Protein AF-A0A5C3MBV2-F1 (afdb_monomer)

Mean predicted aligned error: 7.77 Å

Sequence (260 aa):
MQNIYSGLAELREINDLPELLRGQMKVYGWRMTFYSDSHLWIRIGSWIVSSNLPILWYADPKLEPHLLQNARKQASLSGKTFCRTTSSSFNVSMPVYTLDLDYVPYQHIQSSIQKTLSSLQPGTSLVVNFTAIQQATAYLDEQFVLCAIPFLPRKYGNSHTKKKHVRTAVPLYLTLPHALEIISNAPNTTIHSVENASRERALSLQAWEQLLVHDRKLRSVYIDENGIESWRENRFLLAWEAGLLMAEFLIRWHVVIQKQ

Secondary structure (DSSP, 8-state):
-HHHHTTSS--S-GGGHHHHHTT--EETTEEP-----HHHHHHHHHHHHHHHS--TTPPPPP--B--THHHHHHHHHS-S-------------S-EEEEEGGGS-GGGHHHHHHHHHHHSPTT-EEEEEEEEE-TTSPTTSHHHHHHHGGGSPPSSS-SS-SS-----SGGGT--HHHHHHHHHTSTTEEEEEEEE-HHHHHHHHHHHHHHHHH-HHHHHHHHHHH-HHHHHHHHHHHHHHHHHHHTTSEEEEEEEEEE-

Solvent-accessible surface area (backbone atoms only — not comparable to full-atom values): 15052 Å² total; per-residue (Å²): 108,68,50,49,73,70,60,78,46,73,84,87,56,66,83,52,39,25,38,33,74,68,50,66,31,64,59,96,84,43,74,45,68,86,79,88,55,70,70,57,51,53,51,51,53,52,48,52,54,62,58,69,48,90,64,93,78,77,72,81,80,76,83,53,73,58,62,72,53,62,64,48,56,55,50,68,72,42,91,57,89,67,82,75,75,79,73,76,83,73,87,62,95,61,68,48,34,58,47,59,45,37,59,33,46,64,93,41,45,61,60,53,51,51,53,51,63,70,73,52,58,66,74,30,36,40,38,42,32,39,44,19,54,43,91,83,62,56,89,86,36,74,65,44,55,63,66,44,58,65,40,51,86,67,90,48,75,68,87,84,61,96,75,76,88,56,54,29,66,23,30,78,70,48,45,70,70,60,54,50,51,56,55,68,72,40,83,60,56,44,80,75,47,80,43,83,41,20,65,62,50,19,53,54,28,43,52,53,34,49,44,53,68,70,36,61,66,62,30,49,54,49,28,75,77,44,34,63,64,24,49,48,50,51,40,50,37,29,44,48,48,20,18,33,25,71,52,54,54,30,40,30,41,40,35,36,31,35,32,88

Nearest PDB structures (foldseek):
  5z9o-assembly1_A  TM=6.913E-01  e=3.367E-05  Lactobacillus acidophilus NCFM
  6bqc-assembly1_A-2  TM=6.989E-01  e=7.751E-05  Escherichia coli
  7qos-assembly1_A  TM=5.994E-01  e=3.012E-05  Aquifex aeolicus VF5
  2eg5-assembly2_G  TM=4.417E-01  e=4.742E-03  Coffea canephora
  2eg5-assembly2_E  TM=4.362E-01  e=5.602E-03  Coffea canephora

Foldseek 3Di:
DVCLLVVVDDPPDLVCLLCALVQNDDDPNDGHHDDDDVVLVVLLVVQQVVLPPPDPDDDQDPWDFPPVVVVVVVCVVPVDDDPPPCPDDPPDPATEIEDECQLPRPVCLLVNLQVVLVPDDAFHKYKYKYKAFDPPDDVPDPLLSLLCLLQRDDPQAPDPDPDDSRGGCCRHPDDPVNSVVSQVPHPQKDWPDKDWCLQVLLVVLVVVLVCCVPVPVNVVVCCVVGNPSSSSSSSVSSSSSSSCSVSRRMIMMIIMMGGD

Radius of gyration: 19.24 Å; Cα contacts (8 Å, |Δi|>4): 351; chains: 1; bounding box: 50×40×54 Å

pLDDT: mean 83.37, std 18.43, range [35.59, 98.0]

Structure (mmCIF, N/CA/C/O backbone):
data_AF-A0A5C3MBV2-F1
#
_entry.id   AF-A0A5C3MBV2-F1
#
loop_
_atom_site.group_PDB
_atom_site.id
_atom_site.type_symbol
_atom_site.label_atom_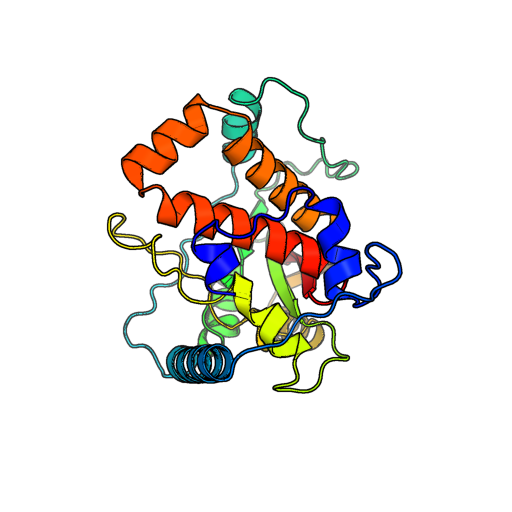id
_atom_site.label_alt_id
_atom_site.label_comp_id
_atom_site.label_asym_id
_atom_site.label_entity_id
_atom_site.label_seq_id
_atom_site.pdbx_PDB_ins_code
_atom_site.Cartn_x
_atom_site.Cartn_y
_atom_site.Cartn_z
_atom_site.occupancy
_atom_site.B_iso_or_equiv
_atom_site.auth_seq_id
_atom_site.auth_comp_id
_atom_site.auth_asym_id
_atom_site.auth_atom_id
_atom_site.pdbx_PDB_model_num
ATOM 1 N N . MET A 1 1 ? 16.126 -2.179 -12.401 1.00 54.34 1 MET A N 1
ATOM 2 C CA . MET A 1 1 ? 15.212 -1.068 -12.027 1.00 54.34 1 MET A CA 1
ATOM 3 C C . MET A 1 1 ? 15.730 0.331 -12.370 1.00 54.34 1 MET A C 1
ATOM 5 O O . MET A 1 1 ? 14.919 1.181 -12.710 1.00 54.34 1 MET A O 1
ATOM 9 N N . GLN A 1 2 ? 17.04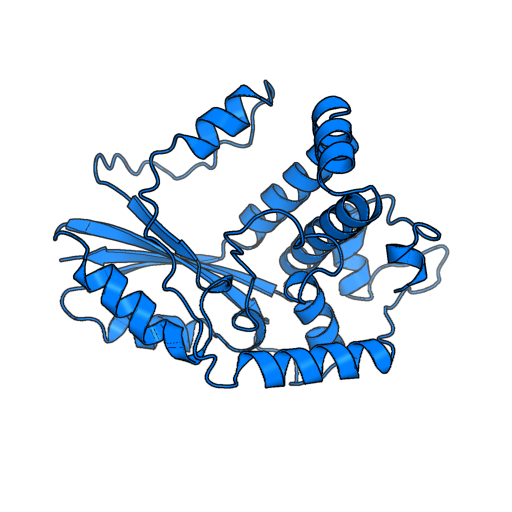2 0.598 -12.322 1.00 50.00 2 GLN A N 1
ATOM 10 C CA . GLN A 1 2 ? 17.597 1.937 -12.588 1.00 50.00 2 GLN A CA 1
ATOM 11 C C . GLN A 1 2 ? 17.212 2.509 -13.966 1.00 50.00 2 GLN A C 1
ATOM 13 O O . GLN A 1 2 ? 16.907 3.691 -14.048 1.00 50.00 2 GLN A O 1
ATOM 18 N N . ASN A 1 3 ? 17.100 1.661 -14.997 1.00 51.78 3 ASN A N 1
ATOM 19 C CA . ASN A 1 3 ? 16.634 2.051 -16.337 1.00 51.78 3 ASN A CA 1
ATOM 20 C C . ASN A 1 3 ? 15.152 2.472 -16.391 1.00 51.78 3 ASN A C 1
ATOM 22 O O . ASN A 1 3 ? 14.777 3.263 -17.249 1.00 51.78 3 ASN A O 1
ATOM 26 N N . ILE A 1 4 ? 14.313 1.970 -15.476 1.00 57.44 4 ILE A N 1
ATOM 27 C CA . ILE A 1 4 ? 12.900 2.371 -15.366 1.00 57.44 4 ILE A CA 1
ATOM 28 C C . ILE A 1 4 ? 12.812 3.716 -14.639 1.00 57.44 4 ILE A C 1
ATOM 30 O O . ILE A 1 4 ? 12.139 4.633 -15.097 1.00 57.44 4 ILE A O 1
ATOM 34 N N . TYR A 1 5 ? 13.582 3.883 -13.558 1.00 52.25 5 TYR A N 1
ATOM 35 C CA . TYR A 1 5 ? 13.669 5.160 -12.842 1.00 52.25 5 TYR A CA 1
ATOM 36 C C . TYR A 1 5 ? 14.291 6.286 -13.683 1.00 52.25 5 TYR A C 1
ATOM 38 O O . TYR A 1 5 ? 13.882 7.438 -13.556 1.00 52.25 5 TYR A O 1
ATOM 46 N N . SER A 1 6 ? 15.263 5.976 -14.547 1.00 56.91 6 SER A N 1
ATOM 47 C CA . SER A 1 6 ? 15.883 6.958 -15.444 1.00 56.91 6 SER A CA 1
ATOM 48 C C . SER A 1 6 ? 15.032 7.290 -16.676 1.00 56.91 6 SER A C 1
ATOM 50 O O . SER A 1 6 ? 15.337 8.261 -17.369 1.00 56.91 6 SER A O 1
ATOM 52 N N . GLY A 1 7 ? 13.960 6.530 -16.936 1.00 55.09 7 GLY A N 1
ATOM 53 C CA . GLY A 1 7 ? 13.112 6.681 -18.122 1.00 55.09 7 GLY A CA 1
ATOM 54 C C . GLY A 1 7 ? 13.723 6.113 -19.408 1.00 55.09 7 GLY A C 1
ATOM 55 O O . GLY A 1 7 ? 13.267 6.452 -20.493 1.00 55.09 7 GLY A O 1
ATOM 56 N N . LEU A 1 8 ? 14.754 5.264 -19.314 1.00 59.00 8 LEU A N 1
ATOM 57 C CA . LEU A 1 8 ? 15.302 4.534 -20.468 1.00 59.00 8 LEU A CA 1
ATOM 58 C C . LEU A 1 8 ? 14.372 3.400 -20.927 1.00 59.00 8 LEU A C 1
ATOM 60 O O . LEU A 1 8 ? 14.384 3.027 -22.097 1.00 59.00 8 LEU A O 1
ATOM 64 N N . ALA A 1 9 ? 13.566 2.861 -20.012 1.00 62.19 9 ALA A N 1
ATOM 65 C CA . ALA A 1 9 ? 12.490 1.927 -20.304 1.00 62.19 9 ALA A CA 1
ATOM 66 C C . ALA A 1 9 ? 11.217 2.404 -19.598 1.00 62.19 9 ALA A C 1
ATOM 68 O O . ALA A 1 9 ? 11.199 2.542 -18.376 1.00 62.19 9 ALA A O 1
ATOM 69 N N . GLU A 1 10 ? 10.158 2.655 -20.361 1.00 64.88 10 GLU A N 1
ATOM 70 C CA . GLU A 1 10 ? 8.868 3.084 -19.822 1.00 64.88 10 GLU A CA 1
ATOM 71 C C . GLU A 1 10 ? 7.838 1.962 -19.978 1.00 64.88 10 GLU A C 1
ATOM 73 O O . GLU A 1 10 ? 7.665 1.405 -21.065 1.00 64.88 10 GLU A O 1
ATOM 78 N N . LEU A 1 11 ? 7.141 1.643 -18.884 1.00 70.00 11 LEU A N 1
ATOM 79 C CA . LEU A 1 11 ? 5.917 0.845 -18.923 1.00 70.00 11 LEU A CA 1
ATOM 80 C C . LEU A 1 11 ? 4.860 1.671 -19.663 1.00 70.00 11 LEU A C 1
ATOM 82 O O . LEU A 1 11 ? 4.325 2.630 -19.108 1.00 70.00 11 LEU A O 1
ATOM 86 N N . ARG A 1 12 ? 4.624 1.345 -20.939 1.00 69.94 12 ARG A N 1
ATOM 87 C CA . ARG A 1 12 ? 3.669 2.077 -21.786 1.00 69.94 12 ARG A CA 1
ATOM 88 C C . ARG A 1 12 ? 2.225 1.835 -21.365 1.00 69.94 12 ARG A C 1
ATOM 90 O O . ARG A 1 12 ? 1.428 2.765 -21.417 1.00 69.94 12 ARG A O 1
ATOM 97 N N . GLU A 1 13 ? 1.918 0.623 -20.915 1.00 80.19 13 GLU A N 1
ATOM 98 C CA . GLU A 1 13 ? 0.585 0.243 -20.461 1.00 80.19 13 GLU A CA 1
ATOM 99 C C . GLU A 1 13 ? 0.651 -0.359 -19.057 1.00 80.19 13 GLU A C 1
ATOM 101 O O . GLU A 1 13 ? 1.315 -1.359 -18.802 1.00 80.19 13 GLU A O 1
ATOM 106 N N . ILE A 1 14 ? -0.045 0.280 -18.117 1.00 83.25 14 ILE A N 1
ATOM 107 C CA . ILE A 1 14 ? -0.116 -0.163 -16.714 1.00 83.25 14 ILE A CA 1
ATOM 108 C C . ILE A 1 14 ? -0.975 -1.422 -16.581 1.00 83.25 14 ILE A C 1
ATOM 110 O O . ILE A 1 14 ? -0.819 -2.181 -15.626 1.00 83.25 14 ILE A O 1
ATOM 114 N N . ASN A 1 15 ? -1.860 -1.657 -17.550 1.00 86.44 15 ASN A N 1
ATOM 115 C CA . ASN A 1 15 ? -2.757 -2.807 -17.575 1.00 86.44 15 ASN A CA 1
ATOM 116 C C . ASN A 1 15 ? -2.006 -4.140 -17.690 1.00 86.44 15 ASN A C 1
ATOM 118 O O . ASN A 1 15 ? -2.511 -5.142 -17.195 1.00 86.44 15 ASN A O 1
ATOM 122 N N . ASP A 1 16 ? -0.790 -4.135 -18.242 1.00 90.12 16 ASP A N 1
ATOM 123 C CA . ASP A 1 16 ? 0.050 -5.332 -18.373 1.00 90.12 16 ASP A CA 1
ATOM 124 C C . ASP A 1 16 ? 0.809 -5.661 -17.081 1.00 90.12 16 ASP A C 1
ATOM 126 O O . ASP A 1 16 ? 1.313 -6.771 -16.893 1.00 90.12 16 ASP A O 1
ATOM 130 N N . LEU A 1 17 ? 0.917 -4.694 -16.164 1.00 92.69 17 LEU A N 1
ATOM 131 C CA . LEU A 1 17 ? 1.746 -4.837 -14.976 1.00 92.69 17 LEU A CA 1
ATOM 132 C C . LEU A 1 17 ? 1.306 -5.990 -14.055 1.00 92.69 17 LEU A C 1
ATOM 134 O O . LEU A 1 17 ? 2.190 -6.695 -13.572 1.00 92.69 17 LEU A O 1
ATOM 138 N N . PRO A 1 18 ? 0.004 -6.254 -13.821 1.00 93.88 18 PRO A N 1
ATOM 139 C CA . PRO A 1 18 ? -0.421 -7.417 -13.045 1.00 93.88 18 PRO A CA 1
ATOM 140 C C . PRO A 1 18 ? 0.032 -8.748 -13.661 1.00 93.88 18 PRO A C 1
ATOM 142 O O . PRO A 1 18 ? 0.483 -9.634 -12.937 1.00 93.88 18 PRO A O 1
ATOM 145 N N . GLU A 1 19 ? -0.038 -8.897 -14.989 1.00 92.69 19 GLU A N 1
ATOM 146 C CA . GLU A 1 19 ? 0.432 -10.107 -15.678 1.00 92.69 19 GLU A CA 1
ATOM 147 C C . GLU A 1 19 ? 1.953 -10.245 -15.607 1.00 92.69 19 GLU A C 1
ATOM 149 O O . GLU A 1 19 ? 2.477 -11.347 -15.425 1.00 92.69 19 GLU A O 1
ATOM 154 N N . LEU A 1 20 ? 2.669 -9.124 -15.715 1.00 93.50 20 LEU A N 1
ATOM 155 C CA . LEU A 1 20 ? 4.120 -9.084 -15.584 1.00 93.50 20 LEU A CA 1
ATOM 156 C C . LEU A 1 20 ? 4.569 -9.459 -14.167 1.00 93.50 20 LEU A C 1
ATOM 158 O O . LEU A 1 20 ? 5.481 -10.267 -14.007 1.00 93.50 20 LEU A O 1
ATOM 162 N N . LEU A 1 21 ? 3.897 -8.932 -13.140 1.00 93.50 21 LEU A N 1
ATOM 163 C CA . LEU A 1 21 ? 4.150 -9.265 -11.736 1.00 93.50 21 LEU A CA 1
ATOM 164 C C . LEU A 1 21 ? 3.879 -10.749 -11.454 1.00 93.50 21 LEU A C 1
ATOM 166 O O . LEU A 1 21 ? 4.671 -11.395 -10.774 1.00 93.50 21 LEU A O 1
ATOM 170 N N . ARG A 1 22 ? 2.827 -11.325 -12.047 1.00 93.31 22 ARG A N 1
ATOM 171 C CA . ARG A 1 22 ? 2.538 -12.768 -11.972 1.00 93.31 22 ARG A CA 1
ATOM 172 C C . ARG A 1 22 ? 3.516 -13.641 -12.774 1.00 93.31 22 ARG A C 1
ATOM 174 O O . ARG A 1 22 ? 3.399 -14.864 -12.732 1.00 93.31 22 ARG A O 1
ATOM 181 N N . GLY A 1 23 ? 4.442 -13.054 -13.540 1.00 92.19 23 GLY A N 1
ATOM 182 C CA . GLY A 1 23 ? 5.337 -13.785 -14.447 1.00 92.19 23 GLY A CA 1
ATOM 183 C C . GLY A 1 23 ? 4.605 -14.464 -15.613 1.00 92.19 23 GLY A C 1
ATOM 184 O O . GLY A 1 23 ? 5.099 -15.439 -16.188 1.00 92.19 23 GLY A O 1
ATOM 185 N N . GLN A 1 24 ? 3.402 -13.985 -15.938 1.00 93.88 24 GLN A N 1
ATOM 186 C CA . GLN A 1 24 ? 2.531 -14.521 -16.986 1.00 93.88 24 GLN A CA 1
ATOM 187 C C . GLN A 1 24 ? 2.672 -13.758 -18.308 1.00 93.88 24 GLN A C 1
ATOM 189 O O . GLN A 1 24 ? 2.368 -14.322 -19.361 1.00 93.88 24 GLN A O 1
ATOM 194 N N . MET A 1 25 ? 3.194 -12.527 -18.273 1.00 93.06 25 MET A N 1
ATOM 195 C CA . MET A 1 25 ? 3.387 -11.701 -19.464 1.00 93.06 25 MET A CA 1
ATOM 196 C C . MET A 1 25 ? 4.364 -12.356 -20.453 1.00 93.06 25 MET A C 1
ATOM 198 O O . MET A 1 25 ? 5.492 -12.733 -20.105 1.00 93.06 25 MET A O 1
ATOM 202 N N . LYS A 1 26 ? 3.934 -12.457 -21.715 1.00 92.19 26 LYS A N 1
ATOM 203 C CA . LYS A 1 26 ? 4.761 -12.915 -22.836 1.00 92.19 26 LYS A CA 1
ATOM 204 C C . LYS A 1 26 ? 4.844 -11.840 -23.909 1.00 92.19 26 LYS A C 1
ATOM 206 O O . LYS A 1 26 ? 3.821 -11.336 -24.355 1.00 92.19 26 LYS A O 1
ATOM 211 N N . VAL A 1 27 ? 6.051 -11.552 -24.382 1.00 89.38 27 VAL A N 1
ATOM 212 C CA . VAL A 1 27 ? 6.304 -10.586 -25.457 1.00 89.38 27 VAL A CA 1
ATOM 213 C C . VAL A 1 27 ? 7.065 -11.302 -26.568 1.00 89.38 27 VAL A C 1
ATOM 215 O O . VAL A 1 27 ? 8.160 -11.811 -26.347 1.00 89.38 27 VAL A O 1
ATOM 218 N N . TYR A 1 28 ? 6.454 -11.421 -27.751 1.00 92.31 28 TYR A N 1
ATOM 219 C CA . TYR A 1 28 ? 6.997 -12.188 -28.887 1.00 92.31 28 TYR A CA 1
ATOM 220 C C . TYR A 1 28 ? 7.413 -13.630 -28.529 1.00 92.31 28 TYR A C 1
ATOM 222 O O . TYR A 1 28 ? 8.431 -14.133 -28.995 1.00 92.31 28 TYR A O 1
ATOM 230 N N . GLY A 1 29 ? 6.644 -14.293 -27.660 1.00 92.25 29 GLY A N 1
ATOM 231 C CA . GLY A 1 29 ? 6.922 -15.661 -27.200 1.00 92.25 29 GLY A CA 1
ATOM 232 C C . GLY A 1 29 ? 7.902 -15.768 -26.025 1.00 92.25 29 GLY A C 1
ATOM 233 O O . GLY A 1 29 ? 7.970 -16.827 -25.402 1.00 92.25 29 GLY A O 1
ATOM 234 N N . TRP A 1 30 ? 8.587 -14.685 -25.653 1.00 91.50 30 TRP A N 1
ATOM 235 C CA . TRP A 1 30 ? 9.485 -14.645 -24.498 1.00 91.50 30 TRP A CA 1
ATOM 236 C C . TRP A 1 30 ? 8.712 -14.321 -23.221 1.00 91.50 30 TRP A C 1
ATOM 238 O O . TRP A 1 30 ? 7.933 -13.370 -23.194 1.00 91.50 30 TRP A O 1
ATOM 248 N N . ARG A 1 31 ? 8.918 -15.105 -22.155 1.00 92.56 31 ARG A N 1
ATOM 249 C CA . ARG A 1 31 ? 8.356 -14.811 -20.829 1.00 92.56 31 ARG A CA 1
ATOM 250 C C . ARG A 1 31 ? 9.176 -13.707 -20.175 1.00 92.56 31 ARG A C 1
ATOM 252 O O . ARG A 1 31 ? 10.390 -13.839 -20.047 1.00 92.56 31 ARG A O 1
ATOM 259 N N . MET A 1 32 ? 8.495 -12.662 -19.727 1.00 91.38 32 MET A N 1
ATOM 260 C CA . MET A 1 32 ? 9.117 -11.567 -18.996 1.00 91.38 32 MET A CA 1
ATOM 261 C C . MET A 1 32 ? 9.009 -11.839 -17.495 1.00 91.38 32 MET A C 1
ATOM 263 O O . MET A 1 32 ? 7.932 -12.158 -16.995 1.00 91.38 32 MET A O 1
ATOM 267 N N . THR A 1 33 ? 10.120 -11.714 -16.776 1.00 90.25 33 THR A N 1
ATOM 268 C CA . THR A 1 33 ? 10.168 -11.834 -15.313 1.00 90.25 33 THR A CA 1
ATOM 269 C C . THR A 1 33 ? 10.966 -10.678 -14.734 1.00 90.25 33 THR A C 1
ATOM 271 O O . THR A 1 33 ? 11.904 -10.177 -15.361 1.00 90.25 33 THR A O 1
ATOM 274 N N . PHE A 1 34 ? 10.604 -10.243 -13.531 1.00 89.56 34 PHE A N 1
ATOM 275 C CA . PHE A 1 34 ? 11.456 -9.334 -12.778 1.00 89.56 34 PHE A CA 1
ATOM 276 C C . PHE A 1 34 ? 12.599 -10.111 -12.142 1.00 89.56 34 PHE A C 1
ATOM 278 O O . PHE A 1 34 ? 12.415 -11.247 -11.727 1.00 89.56 34 PHE A O 1
ATOM 285 N N . TYR A 1 35 ? 13.767 -9.476 -12.103 1.00 89.50 35 TYR A N 1
ATOM 286 C CA . TYR A 1 35 ? 14.871 -9.904 -11.265 1.00 89.50 35 TYR A CA 1
ATOM 287 C C . TYR A 1 35 ? 15.231 -8.761 -10.323 1.00 89.50 35 TYR A C 1
ATOM 289 O O . TYR A 1 35 ? 15.452 -7.617 -10.752 1.00 89.50 35 TYR A O 1
ATOM 297 N N . SER A 1 36 ? 15.255 -9.063 -9.034 1.00 88.31 36 SER A N 1
ATOM 298 C CA . SER A 1 36 ? 15.652 -8.131 -7.985 1.00 88.31 36 SER A CA 1
ATOM 299 C C . SER A 1 36 ? 17.178 -8.081 -7.830 1.00 88.31 36 SER A C 1
ATOM 301 O O . SER A 1 36 ? 17.844 -9.078 -7.576 1.00 88.31 36 SER A O 1
ATOM 303 N N . ASP A 1 37 ? 17.755 -6.887 -7.974 1.00 91.75 37 ASP A N 1
ATOM 304 C CA . ASP A 1 37 ? 19.192 -6.661 -7.769 1.00 91.75 37 ASP A CA 1
ATOM 305 C C . ASP A 1 37 ? 19.545 -6.668 -6.269 1.00 91.75 37 ASP A C 1
ATOM 307 O O . ASP A 1 37 ? 18.784 -6.160 -5.445 1.00 91.75 37 ASP A O 1
ATOM 311 N N . SER A 1 38 ? 20.725 -7.176 -5.907 1.00 92.88 38 SER A N 1
ATOM 312 C CA . SER A 1 38 ? 21.227 -7.241 -4.526 1.00 92.88 38 SER A CA 1
ATOM 313 C C . SER A 1 38 ? 21.243 -5.874 -3.826 1.00 92.88 38 SER A C 1
ATOM 315 O O . SER A 1 38 ? 20.953 -5.778 -2.633 1.00 92.88 38 SER A O 1
ATOM 317 N N . HIS A 1 39 ? 21.466 -4.782 -4.563 1.00 93.06 39 HIS A N 1
ATOM 318 C CA . HIS A 1 39 ? 21.362 -3.427 -4.016 1.00 93.06 39 HIS A CA 1
ATOM 319 C C . HIS A 1 39 ? 19.954 -3.079 -3.514 1.00 93.06 39 HIS A C 1
ATOM 321 O O . HIS A 1 39 ? 19.807 -2.381 -2.508 1.00 93.06 39 HIS A O 1
ATOM 327 N N . LEU A 1 40 ? 18.912 -3.557 -4.197 1.00 90.88 40 LEU A N 1
ATOM 328 C CA . LEU A 1 40 ? 17.528 -3.350 -3.778 1.00 90.88 40 LEU A CA 1
ATOM 329 C C . LEU A 1 40 ? 17.236 -4.114 -2.485 1.00 90.88 40 LEU A C 1
ATOM 331 O O . LEU A 1 40 ? 16.640 -3.544 -1.573 1.00 90.88 40 LEU A O 1
ATOM 335 N N . TRP A 1 41 ? 17.708 -5.359 -2.391 1.00 93.44 41 TRP A N 1
ATOM 336 C CA . TRP A 1 41 ? 17.613 -6.177 -1.182 1.00 93.44 41 TRP A CA 1
ATOM 337 C C . TRP A 1 41 ? 18.235 -5.480 0.024 1.00 93.44 41 TRP A C 1
ATOM 339 O O . TRP A 1 41 ? 17.578 -5.318 1.051 1.00 93.44 41 TRP A O 1
ATOM 349 N N . ILE A 1 42 ? 19.471 -4.995 -0.124 1.00 93.88 42 ILE A N 1
ATOM 350 C CA . ILE A 1 42 ? 20.182 -4.270 0.937 1.00 93.88 42 ILE A CA 1
ATOM 351 C C . ILE A 1 42 ? 19.401 -3.018 1.345 1.00 93.88 42 ILE A C 1
ATOM 353 O O . ILE A 1 42 ? 19.247 -2.743 2.536 1.00 93.88 42 ILE A O 1
ATOM 357 N N . ARG A 1 43 ? 18.862 -2.269 0.374 1.00 93.38 43 ARG A N 1
ATOM 358 C CA . ARG A 1 43 ? 18.062 -1.069 0.648 1.00 93.38 43 ARG A CA 1
ATOM 359 C C . ARG A 1 43 ? 16.783 -1.394 1.420 1.00 93.38 43 ARG A C 1
ATOM 361 O O . ARG A 1 43 ? 16.477 -0.689 2.378 1.00 93.38 43 ARG A O 1
ATOM 368 N N . ILE A 1 44 ? 16.050 -2.434 1.021 1.00 92.69 44 ILE A N 1
ATOM 369 C CA . ILE A 1 44 ? 14.825 -2.874 1.704 1.00 92.69 44 ILE A CA 1
ATOM 370 C C . ILE A 1 44 ? 15.156 -3.358 3.114 1.00 92.69 44 ILE A C 1
ATOM 372 O O . ILE A 1 44 ? 14.540 -2.886 4.063 1.00 92.69 44 ILE A O 1
ATOM 376 N N . GLY A 1 45 ? 16.167 -4.217 3.271 1.00 92.38 45 GLY A N 1
ATOM 377 C CA . GLY A 1 45 ? 16.601 -4.717 4.576 1.00 92.38 45 GLY A CA 1
ATOM 378 C C . GLY A 1 45 ? 17.033 -3.594 5.521 1.00 92.38 45 GLY A C 1
ATOM 379 O O . GLY A 1 45 ? 16.569 -3.527 6.657 1.00 92.38 45 GLY A O 1
ATOM 380 N N . SER A 1 46 ? 17.850 -2.652 5.039 1.00 92.06 46 SER A N 1
ATOM 381 C CA . SER A 1 46 ? 18.270 -1.480 5.819 1.00 92.06 46 SER A CA 1
ATOM 382 C C . SER A 1 46 ? 17.081 -0.613 6.237 1.00 92.06 46 SER A C 1
ATOM 384 O O . SER A 1 46 ? 16.988 -0.210 7.398 1.00 92.06 46 SER A O 1
ATOM 386 N N . TRP A 1 47 ? 16.141 -0.365 5.321 1.00 91.12 47 TRP A N 1
ATOM 387 C CA . TRP A 1 47 ? 14.938 0.400 5.625 1.00 91.12 47 TRP A CA 1
ATOM 388 C C . TRP A 1 47 ? 14.055 -0.306 6.659 1.00 91.12 47 TRP A C 1
ATOM 390 O O . TRP A 1 47 ? 13.663 0.322 7.641 1.00 91.12 47 TRP A O 1
ATOM 400 N N . ILE A 1 48 ? 13.812 -1.606 6.495 1.00 90.44 48 ILE A N 1
ATOM 401 C CA . ILE A 1 48 ? 13.063 -2.441 7.439 1.00 90.44 48 ILE A CA 1
ATOM 402 C C . ILE A 1 48 ? 13.656 -2.332 8.841 1.00 90.44 48 ILE A C 1
ATOM 404 O O . ILE A 1 48 ? 12.935 -2.012 9.789 1.00 90.44 48 ILE A O 1
ATOM 408 N N . VAL A 1 49 ? 14.970 -2.529 8.969 1.00 89.44 49 VAL A N 1
ATOM 409 C CA . VAL A 1 49 ? 15.665 -2.415 10.254 1.00 89.44 49 VAL A CA 1
ATOM 410 C C . VAL A 1 49 ? 15.484 -1.007 10.816 1.00 89.44 49 VAL A C 1
ATOM 412 O O . VAL A 1 49 ? 15.051 -0.860 11.955 1.00 89.44 49 VAL A O 1
ATOM 415 N N . SER A 1 50 ? 15.707 0.033 10.006 1.00 86.62 50 SER A N 1
ATOM 416 C CA . SER A 1 50 ? 15.557 1.425 10.452 1.00 86.62 50 SER A CA 1
ATOM 417 C C . SER A 1 50 ? 14.132 1.783 10.894 1.00 86.62 50 SER A C 1
ATOM 419 O O . SER A 1 50 ? 13.964 2.608 11.786 1.00 86.62 50 SER A O 1
ATOM 421 N N . SER A 1 51 ? 13.113 1.153 10.300 1.00 83.19 51 SER A N 1
ATOM 422 C CA . SER A 1 51 ? 11.700 1.413 10.599 1.00 83.19 51 SER A CA 1
ATOM 423 C C . SER A 1 51 ? 11.219 0.783 11.909 1.00 83.19 51 SER A C 1
ATOM 425 O O . SER A 1 51 ? 10.255 1.274 12.490 1.00 83.19 51 SER A O 1
ATOM 427 N N . ASN A 1 52 ? 11.902 -0.270 12.373 1.00 81.25 52 ASN A N 1
ATOM 428 C CA . ASN A 1 52 ? 11.596 -0.980 13.618 1.00 81.25 52 ASN A CA 1
ATOM 429 C C . ASN A 1 52 ? 12.419 -0.485 14.812 1.00 81.25 52 ASN A C 1
ATOM 431 O O . ASN A 1 52 ? 12.132 -0.846 15.953 1.00 81.25 52 ASN A O 1
ATOM 435 N N . LEU A 1 53 ? 13.450 0.333 14.581 1.00 81.81 53 LEU A N 1
ATOM 436 C CA . LEU A 1 53 ? 14.131 0.993 15.687 1.00 81.81 53 LEU A CA 1
ATOM 437 C C . LEU A 1 53 ? 13.144 1.948 16.380 1.00 81.81 53 LEU A C 1
ATOM 439 O O . LEU A 1 53 ? 12.338 2.588 15.701 1.00 81.81 53 LEU A O 1
ATOM 443 N N . PRO A 1 54 ? 13.181 2.071 17.717 1.00 70.19 54 PRO A N 1
ATOM 444 C CA . PRO A 1 54 ? 12.358 3.030 18.442 1.00 70.19 54 PRO A CA 1
ATOM 445 C C . PRO A 1 54 ? 12.773 4.455 18.046 1.00 70.19 54 PRO A C 1
ATOM 447 O O . PRO A 1 54 ? 13.707 5.043 18.589 1.00 70.19 54 PRO A O 1
ATOM 450 N N . ILE A 1 55 ? 12.104 5.000 17.031 1.00 62.47 55 ILE A N 1
ATOM 451 C CA . ILE A 1 55 ? 12.331 6.354 16.531 1.00 62.47 55 ILE A CA 1
ATOM 452 C C . ILE A 1 55 ? 11.753 7.330 17.563 1.00 62.47 55 ILE A C 1
ATOM 454 O O . ILE A 1 55 ? 10.539 7.438 17.710 1.00 62.47 55 ILE A O 1
ATOM 458 N N . LEU A 1 56 ? 12.622 8.096 18.229 1.00 56.69 56 LEU A N 1
ATOM 459 C CA . LEU A 1 56 ? 12.268 9.147 19.205 1.00 56.69 56 LEU A CA 1
ATOM 460 C C . LEU A 1 56 ? 11.395 10.292 18.637 1.00 56.69 56 LEU A C 1
ATOM 462 O O . LEU A 1 56 ? 10.962 11.164 19.383 1.00 56.69 56 LEU A O 1
ATOM 466 N N . TRP A 1 57 ? 11.141 10.314 17.326 1.00 60.72 57 TRP A N 1
ATOM 467 C CA . TRP A 1 57 ? 10.561 11.445 16.589 1.00 60.72 57 TRP A CA 1
ATOM 468 C C . TRP A 1 57 ? 9.190 11.155 15.959 1.00 60.72 57 TRP A C 1
ATOM 470 O O . TRP A 1 57 ? 8.734 11.935 15.121 1.00 60.72 57 TRP A O 1
ATOM 480 N N . TYR A 1 58 ? 8.537 10.037 16.296 1.00 67.38 58 TYR A N 1
ATOM 481 C CA . TYR A 1 58 ? 7.198 9.762 15.773 1.00 67.38 58 TYR A CA 1
ATOM 482 C C . TYR A 1 58 ? 6.169 10.723 16.382 1.00 67.38 58 TYR A C 1
ATOM 484 O O . TYR A 1 58 ? 5.959 10.751 17.593 1.00 67.38 58 TYR A O 1
ATOM 492 N N . ALA A 1 59 ? 5.522 11.511 15.524 1.00 68.31 59 ALA A N 1
ATOM 493 C CA . ALA A 1 59 ? 4.348 12.292 15.882 1.00 68.31 59 ALA A CA 1
ATOM 494 C C . ALA A 1 59 ? 3.105 11.525 15.427 1.00 68.31 59 ALA A C 1
ATOM 496 O O . ALA A 1 59 ? 3.002 11.183 14.248 1.00 68.31 59 ALA A O 1
ATOM 497 N N . ASP A 1 60 ? 2.170 11.280 16.349 1.00 69.62 60 ASP A N 1
ATOM 498 C CA . ASP A 1 60 ? 0.914 10.600 16.029 1.00 69.62 60 ASP A CA 1
ATOM 499 C C . ASP A 1 60 ? 0.213 11.261 14.828 1.00 69.62 60 ASP A C 1
ATOM 501 O O . ASP A 1 60 ? 0.151 12.500 14.759 1.00 69.62 60 ASP A O 1
ATOM 505 N N . PRO A 1 61 ? -0.349 10.468 13.894 1.00 67.25 61 PRO A N 1
ATOM 506 C CA . PRO A 1 61 ? -1.136 10.997 12.800 1.00 67.25 61 PRO A CA 1
ATOM 507 C C . PRO A 1 61 ? -2.281 11.811 13.393 1.00 67.25 61 PRO A C 1
ATOM 509 O O . PRO A 1 61 ? -2.999 11.366 14.292 1.00 67.25 61 PRO A O 1
ATOM 512 N N . LYS A 1 62 ? -2.436 13.041 12.903 1.00 68.75 62 LYS A N 1
ATOM 513 C CA . LYS A 1 62 ? -3.593 13.851 13.266 1.00 68.75 62 LYS A CA 1
ATOM 514 C C . LYS A 1 62 ? -4.833 13.168 12.713 1.00 68.75 62 LYS A C 1
ATOM 516 O O . LYS A 1 62 ? -4.868 12.823 11.535 1.00 68.75 62 LYS A O 1
ATOM 521 N N . LEU A 1 63 ? -5.834 12.995 13.571 1.00 66.50 63 LEU A N 1
ATOM 522 C CA . LEU A 1 63 ? -7.144 12.535 13.150 1.00 66.50 63 LEU A CA 1
ATOM 523 C C . LEU A 1 63 ? -7.747 13.609 12.242 1.00 66.50 63 LEU A C 1
ATOM 525 O O . LEU A 1 63 ? -8.108 14.690 12.705 1.00 66.50 63 LEU A O 1
ATOM 529 N N . GLU A 1 64 ? -7.790 13.342 10.944 1.00 60.97 64 GLU A N 1
ATOM 530 C CA . GLU A 1 64 ? -8.437 14.226 9.983 1.00 60.97 64 GLU A CA 1
ATOM 531 C C . GLU A 1 64 ? -9.918 13.818 9.919 1.00 60.97 64 GLU A C 1
ATOM 533 O O . GLU A 1 64 ? -10.222 12.699 9.492 1.00 60.97 64 GLU A O 1
ATOM 538 N N . PRO A 1 65 ? -10.867 14.664 10.366 1.00 52.41 65 PRO A N 1
ATOM 539 C CA . PRO A 1 65 ? -12.276 14.393 10.134 1.00 52.41 65 PRO A CA 1
ATOM 540 C C . PRO A 1 65 ? -12.500 14.395 8.624 1.00 52.41 65 PRO A C 1
ATOM 542 O O . PRO A 1 65 ? -12.277 15.409 7.955 1.00 52.41 65 PRO A O 1
ATOM 545 N N . HIS A 1 66 ? -12.942 13.265 8.075 1.00 51.94 66 HIS A N 1
ATOM 546 C CA . HIS A 1 66 ? -13.282 13.159 6.664 1.00 51.94 66 HIS A CA 1
ATOM 547 C C . HIS A 1 66 ? -14.607 13.896 6.425 1.00 51.94 66 HIS A C 1
ATOM 549 O O . HIS A 1 66 ? -15.663 13.311 6.201 1.00 51.94 66 HIS A O 1
ATOM 555 N N . LEU A 1 67 ? -14.574 15.230 6.428 1.00 41.72 67 LEU A N 1
ATOM 556 C CA . LEU A 1 67 ? -15.541 15.964 5.631 1.00 41.72 67 LEU A CA 1
ATOM 557 C C . LEU A 1 67 ? -15.264 15.527 4.191 1.00 41.72 67 LEU A C 1
ATOM 559 O O . LEU A 1 67 ? -14.127 15.610 3.731 1.00 41.72 67 LEU A O 1
ATOM 563 N N . LEU A 1 68 ? -16.282 15.066 3.467 1.00 44.97 68 LEU A N 1
ATOM 564 C CA . LEU A 1 68 ? -16.264 14.658 2.048 1.00 44.97 68 LEU A CA 1
ATOM 565 C C . LEU A 1 68 ? -15.682 15.718 1.061 1.00 44.97 68 LEU A C 1
ATOM 567 O O . LEU A 1 68 ? -15.831 15.612 -0.156 1.00 44.97 68 LEU A O 1
ATOM 571 N N . GLN A 1 69 ? -15.024 16.766 1.558 1.00 37.47 69 GLN A N 1
ATOM 572 C CA . GLN A 1 69 ? -14.430 17.887 0.845 1.00 37.47 69 GLN A CA 1
ATOM 573 C C . GLN A 1 69 ? -13.260 17.518 -0.065 1.00 37.47 69 GLN A C 1
ATOM 575 O O . GLN A 1 69 ? -13.146 18.145 -1.114 1.00 37.47 69 GLN A O 1
ATOM 580 N N . ASN A 1 70 ? -12.420 16.530 0.254 1.00 42.09 70 ASN A N 1
ATOM 581 C CA . ASN A 1 70 ? -11.281 16.209 -0.622 1.00 42.09 70 ASN A CA 1
ATOM 582 C C . ASN A 1 70 ? -11.725 15.480 -1.897 1.00 42.09 70 ASN A C 1
ATOM 584 O O . ASN A 1 70 ? -11.268 15.833 -2.983 1.00 42.09 70 ASN A O 1
ATOM 588 N N . ALA A 1 71 ? -12.723 14.596 -1.799 1.00 43.19 71 ALA A N 1
ATOM 589 C CA . ALA A 1 71 ? -13.383 14.020 -2.968 1.00 43.19 71 ALA A CA 1
ATOM 590 C C . ALA A 1 71 ? -14.115 15.096 -3.789 1.00 43.19 71 ALA A C 1
ATOM 592 O O . ALA A 1 71 ? -14.050 15.077 -5.011 1.00 43.19 71 ALA A O 1
ATOM 593 N N . ARG A 1 72 ? -14.745 16.094 -3.147 1.00 40.41 72 ARG A N 1
ATOM 594 C CA . ARG A 1 72 ? -15.391 17.223 -3.845 1.00 40.41 72 ARG A CA 1
ATOM 595 C C . ARG A 1 72 ? -14.398 18.176 -4.514 1.00 40.41 72 ARG A C 1
ATOM 597 O O . ARG A 1 72 ? -14.655 18.600 -5.633 1.00 40.41 72 ARG A O 1
ATOM 604 N N . LYS A 1 73 ? -13.267 18.501 -3.879 1.00 41.38 73 LYS A N 1
ATOM 605 C CA . LYS A 1 73 ? -12.219 19.346 -4.479 1.00 41.38 73 LYS A CA 1
ATOM 606 C C . LYS A 1 73 ? -11.534 18.632 -5.646 1.00 41.38 73 LYS A C 1
ATOM 608 O O . LYS A 1 73 ? -11.339 19.253 -6.686 1.00 41.38 73 LYS A O 1
ATOM 613 N N . GLN A 1 74 ? -11.267 17.331 -5.532 1.00 46.81 74 GLN A N 1
ATOM 614 C CA . GLN A 1 74 ? -10.676 16.539 -6.618 1.00 46.81 74 GLN A CA 1
ATOM 615 C C . GLN A 1 74 ? -11.678 16.240 -7.750 1.00 46.81 74 GLN A C 1
ATOM 617 O O . GLN A 1 74 ? -11.327 16.383 -8.920 1.00 46.81 74 GLN A O 1
ATOM 622 N N . ALA A 1 75 ? -12.948 15.958 -7.438 1.00 42.66 75 ALA A N 1
ATOM 623 C CA . ALA A 1 75 ? -14.014 15.823 -8.438 1.00 42.66 75 ALA A CA 1
ATOM 624 C C . ALA A 1 75 ? -14.394 17.160 -9.103 1.00 42.66 75 ALA A C 1
ATOM 626 O O . ALA A 1 75 ? -14.889 17.159 -10.223 1.00 42.66 75 ALA A O 1
ATOM 627 N N . SER A 1 76 ? -14.148 18.307 -8.4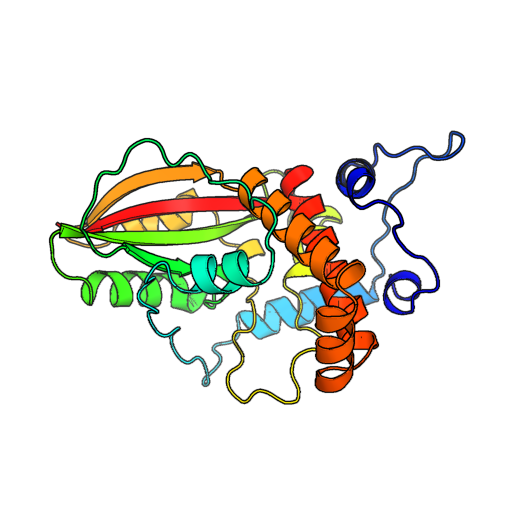56 1.00 40.62 76 SER A N 1
ATOM 628 C CA . SER A 1 76 ? -14.361 19.626 -9.078 1.00 40.62 76 SER A CA 1
ATOM 629 C C . SER A 1 76 ? -13.275 20.012 -10.090 1.00 40.62 76 SER A C 1
ATOM 631 O O . SER A 1 76 ? -13.527 20.843 -10.957 1.00 40.62 76 SER A O 1
ATOM 633 N N . LEU A 1 77 ? -12.083 19.407 -10.002 1.00 43.59 77 LEU A N 1
ATOM 634 C CA . LEU A 1 77 ? -10.968 19.650 -10.928 1.00 43.59 77 LEU A CA 1
ATOM 635 C C . LEU A 1 77 ? -11.010 18.724 -12.151 1.00 43.59 77 LEU A C 1
ATOM 637 O O . LEU A 1 77 ? -10.626 19.133 -13.243 1.00 43.59 77 LEU A O 1
ATOM 641 N N . SER A 1 78 ? -11.537 17.510 -11.998 1.00 36.66 78 SER A N 1
ATOM 642 C CA . SER A 1 78 ? -11.811 16.595 -13.105 1.00 36.66 78 SER A CA 1
ATOM 643 C C . SER A 1 78 ? -13.308 16.603 -13.395 1.00 36.66 78 SER A C 1
ATOM 645 O O . SER A 1 78 ? -14.052 15.816 -12.819 1.00 36.66 78 SER A O 1
ATOM 647 N N . GLY A 1 79 ? -13.766 17.455 -14.317 1.00 37.47 79 GLY A N 1
ATOM 648 C CA . GLY A 1 79 ? -15.156 17.500 -14.813 1.00 37.47 79 GLY A CA 1
ATOM 649 C C . GLY A 1 79 ? -15.635 16.230 -15.542 1.00 37.47 79 GLY A C 1
ATOM 650 O O . GLY A 1 79 ? -16.535 16.291 -16.374 1.00 37.47 79 GLY A O 1
ATOM 651 N N . LYS A 1 80 ? -15.020 15.079 -15.263 1.00 37.69 80 LYS A N 1
ATOM 652 C CA . LYS A 1 80 ? -15.390 13.754 -15.743 1.00 37.69 80 LYS A CA 1
ATOM 653 C C . LYS A 1 80 ? -15.665 12.875 -14.535 1.00 37.69 80 LYS A C 1
ATOM 655 O O . LYS A 1 80 ? -14.838 12.774 -13.633 1.00 37.69 80 LYS A O 1
ATOM 660 N N . THR A 1 81 ? -16.851 12.283 -14.561 1.00 37.12 81 THR A N 1
ATOM 661 C CA . THR A 1 81 ? -17.462 11.341 -13.625 1.00 37.12 81 THR A CA 1
ATOM 662 C C . THR A 1 81 ? -16.434 10.362 -13.054 1.00 37.12 81 THR A C 1
ATOM 664 O O . THR A 1 81 ? -16.192 9.292 -13.605 1.00 37.12 81 THR A O 1
ATOM 667 N N . PHE A 1 82 ? -15.802 10.742 -11.943 1.00 35.78 82 PHE A N 1
ATOM 668 C CA . PHE A 1 82 ? -15.044 9.809 -11.123 1.00 35.78 82 PHE A CA 1
ATOM 669 C C . PHE A 1 82 ? -16.050 8.804 -10.570 1.00 35.78 82 PHE A C 1
ATOM 671 O O . PHE A 1 82 ? -17.104 9.219 -10.077 1.00 35.78 82 PHE A O 1
ATOM 678 N N . CYS A 1 83 ? -15.762 7.510 -10.737 1.00 36.53 83 CYS A N 1
ATOM 679 C CA . CYS A 1 83 ? -16.615 6.410 -10.309 1.00 36.53 83 CYS A CA 1
ATOM 680 C C . CYS A 1 83 ? -17.175 6.702 -8.920 1.00 36.53 83 CYS A C 1
ATOM 682 O O . CYS A 1 83 ? -16.459 6.697 -7.921 1.00 36.53 83 CYS A O 1
ATOM 684 N N . ARG A 1 84 ? -18.474 6.994 -8.890 1.00 35.59 84 ARG A N 1
ATOM 685 C CA . ARG A 1 84 ? -19.262 7.055 -7.673 1.00 35.59 84 ARG A CA 1
ATOM 686 C C . ARG A 1 84 ? -19.220 5.630 -7.146 1.00 35.59 84 ARG A C 1
ATOM 688 O O . ARG A 1 84 ? -19.892 4.765 -7.704 1.00 35.59 84 ARG A O 1
ATOM 695 N N . THR A 1 85 ? -18.367 5.359 -6.164 1.00 42.38 85 THR A N 1
ATOM 696 C CA . THR A 1 85 ? -18.443 4.105 -5.433 1.00 42.38 85 THR A CA 1
ATOM 697 C C . THR A 1 85 ? -19.874 4.001 -4.947 1.00 42.38 85 THR A C 1
ATOM 699 O O . THR A 1 85 ? -20.389 4.880 -4.255 1.00 42.38 85 THR A O 1
ATOM 702 N N . THR A 1 86 ? -20.558 2.964 -5.409 1.00 37.81 86 THR A N 1
ATOM 703 C CA . THR A 1 86 ? -21.839 2.538 -4.876 1.00 37.81 86 THR A CA 1
ATOM 704 C C . THR A 1 86 ? -21.569 1.967 -3.492 1.00 37.81 86 THR A C 1
ATOM 706 O O . THR A 1 86 ? -21.640 0.760 -3.289 1.00 37.81 86 THR A O 1
ATOM 709 N N . SER A 1 87 ? -21.228 2.825 -2.533 1.00 45.94 87 SER A N 1
ATOM 710 C CA . SER A 1 87 ? -21.569 2.564 -1.147 1.00 45.94 87 SER A CA 1
ATOM 711 C C . SER A 1 87 ? -23.091 2.595 -1.107 1.00 45.94 87 SER A C 1
ATOM 713 O O . SER A 1 87 ? -23.739 3.643 -1.103 1.00 45.94 87 SER A O 1
ATOM 715 N N . SER A 1 88 ? -23.667 1.405 -1.233 1.00 42.47 88 SER A N 1
ATOM 716 C CA . 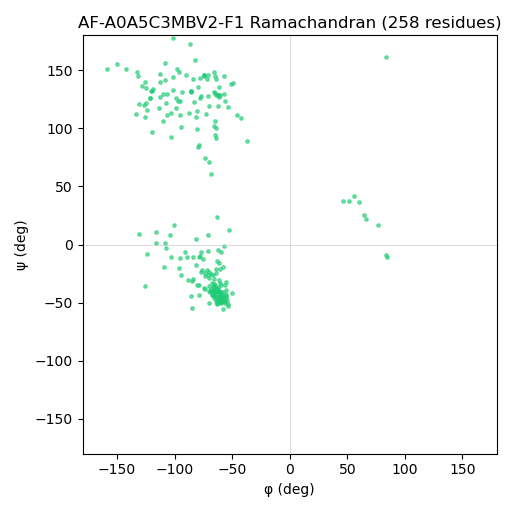SER A 1 88 ? -25.079 1.140 -1.028 1.00 42.47 88 SER A CA 1
ATOM 717 C C . SER A 1 88 ? -25.534 1.828 0.258 1.00 42.47 88 SER A C 1
ATOM 719 O O . SER A 1 88 ? -25.117 1.448 1.347 1.00 42.47 88 SER A O 1
ATOM 721 N N . SER A 1 89 ? -26.365 2.860 0.109 1.00 42.31 89 SER A N 1
ATOM 722 C CA . SER A 1 89 ? -27.411 3.250 1.060 1.00 42.31 89 SER A CA 1
ATOM 723 C C . SER A 1 89 ? -27.047 3.301 2.553 1.00 42.31 89 SER A C 1
ATOM 725 O O . SER A 1 89 ? -27.895 3.003 3.390 1.00 42.31 89 SER A O 1
ATOM 727 N N . PHE A 1 90 ? -25.844 3.740 2.928 1.00 46.75 90 PHE A N 1
ATOM 728 C CA . PHE A 1 90 ? -25.622 4.246 4.283 1.00 46.75 90 PHE A CA 1
ATOM 729 C C . PHE A 1 90 ? -26.158 5.682 4.340 1.00 46.75 90 PHE A C 1
ATOM 731 O O . PHE A 1 90 ? -25.432 6.652 4.128 1.00 46.75 90 PHE A O 1
ATOM 738 N N . ASN A 1 91 ? -27.464 5.816 4.602 1.00 44.81 91 ASN A N 1
ATOM 739 C CA . ASN A 1 91 ? -28.111 7.068 5.021 1.00 44.81 91 ASN A CA 1
ATOM 740 C C . ASN A 1 91 ? -27.631 7.441 6.433 1.00 44.81 91 ASN A C 1
ATOM 742 O O . ASN A 1 91 ? -28.408 7.481 7.382 1.00 44.81 91 ASN A O 1
ATOM 746 N N . VAL A 1 92 ? -26.329 7.648 6.604 1.00 50.53 92 VAL A N 1
ATOM 747 C CA . VAL A 1 92 ? -25.743 7.935 7.907 1.00 50.53 92 VAL A CA 1
ATOM 748 C C . VAL A 1 92 ? -25.289 9.383 7.918 1.00 50.53 92 VAL A C 1
ATOM 750 O O . VAL A 1 92 ? -24.299 9.763 7.305 1.00 50.53 92 VAL A O 1
ATOM 753 N N . SER A 1 93 ? -26.049 10.201 8.645 1.00 68.56 93 SER A N 1
ATOM 754 C CA . SER A 1 93 ? -25.711 11.581 9.000 1.00 68.56 93 SER A CA 1
ATOM 755 C C . SER A 1 93 ? -24.581 11.676 10.036 1.00 68.56 93 SER A C 1
ATOM 757 O O . SER A 1 93 ? -24.350 12.754 10.578 1.00 68.56 93 SER A O 1
ATOM 759 N N . MET A 1 94 ? -23.921 10.563 10.373 1.00 69.62 94 MET A N 1
ATOM 760 C CA . MET A 1 94 ? -22.905 10.507 11.426 1.00 69.62 94 MET A CA 1
ATOM 761 C C . MET A 1 94 ? -21.507 10.790 10.861 1.00 69.62 94 MET A C 1
ATOM 763 O O . MET A 1 94 ? -21.210 10.404 9.728 1.00 69.62 94 MET A O 1
ATOM 767 N N . PRO A 1 95 ? -20.627 11.442 11.642 1.00 78.81 95 PRO A N 1
ATOM 768 C CA . PRO A 1 95 ? -19.251 11.678 11.233 1.00 78.81 95 PRO A CA 1
ATOM 769 C C . PRO A 1 95 ? -18.492 10.350 11.114 1.00 78.81 95 PRO A C 1
ATOM 771 O O . PRO A 1 95 ? -18.523 9.516 12.023 1.00 78.81 95 PRO A O 1
ATOM 774 N N . VAL A 1 96 ? -17.796 10.181 9.989 1.00 85.62 96 VAL A N 1
ATOM 775 C CA . VAL A 1 96 ? -16.900 9.049 9.730 1.00 85.62 96 VAL A CA 1
ATOM 776 C C . VAL A 1 96 ? -15.461 9.549 9.799 1.00 85.62 96 VAL A C 1
ATOM 778 O O . VAL A 1 96 ? -15.074 10.473 9.079 1.00 85.62 96 VAL A O 1
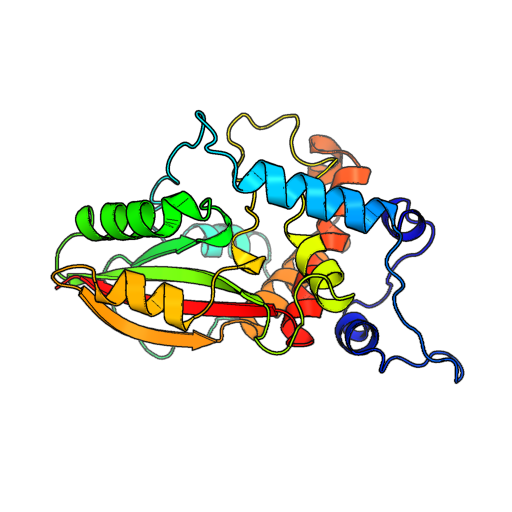ATOM 781 N N . TYR A 1 97 ? -14.676 8.947 10.687 1.00 92.75 97 TYR A N 1
ATOM 782 C CA . TYR A 1 97 ? -13.245 9.208 10.822 1.00 92.75 97 TYR A CA 1
ATOM 783 C C . TYR A 1 97 ? -12.454 8.143 10.076 1.00 92.75 97 TYR A C 1
ATOM 785 O O . TYR A 1 97 ? -12.901 7.004 9.998 1.00 92.75 97 TYR A O 1
ATOM 793 N N . THR A 1 98 ? -11.266 8.488 9.584 1.00 93.19 98 THR A N 1
ATOM 794 C CA . THR A 1 98 ? -10.395 7.540 8.880 1.00 93.19 98 THR A CA 1
ATOM 795 C C . THR A 1 98 ? -9.023 7.487 9.535 1.00 93.19 98 THR A C 1
ATOM 797 O O . THR A 1 98 ? -8.425 8.525 9.816 1.00 93.19 98 THR A O 1
ATOM 800 N N . LEU A 1 99 ? -8.505 6.278 9.732 1.00 94.94 99 LEU A N 1
ATOM 801 C CA . LEU A 1 99 ? -7.146 6.001 10.180 1.00 94.94 99 LEU A CA 1
ATOM 802 C C . LEU A 1 99 ? -6.474 5.071 9.164 1.00 94.94 99 LEU A C 1
ATOM 804 O O . LEU A 1 99 ? -6.975 3.983 8.903 1.00 94.94 99 LEU A O 1
ATOM 808 N N . ASP A 1 100 ? -5.349 5.491 8.588 1.00 95.31 100 ASP A N 1
ATOM 809 C CA . ASP A 1 100 ? -4.566 4.671 7.656 1.00 95.31 100 ASP A CA 1
ATOM 810 C C . ASP A 1 100 ? -3.285 4.179 8.335 1.00 95.31 100 ASP A C 1
ATOM 812 O O . ASP A 1 100 ? -2.389 4.973 8.642 1.00 95.31 100 ASP A O 1
ATOM 816 N N . LEU A 1 101 ? -3.205 2.873 8.592 1.00 95.81 101 LEU A N 1
ATOM 817 C CA . LEU A 1 101 ? -2.090 2.275 9.326 1.00 95.81 101 LEU A CA 1
ATOM 818 C C . LEU A 1 101 ? -0.815 2.167 8.483 1.00 95.81 101 LEU A C 1
ATOM 820 O O . LEU A 1 101 ? 0.258 1.999 9.056 1.00 95.81 101 LEU A O 1
ATOM 824 N N . ASP A 1 102 ? -0.882 2.360 7.161 1.00 95.06 102 ASP A N 1
ATOM 825 C CA . ASP A 1 102 ? 0.308 2.382 6.291 1.00 95.06 102 ASP A CA 1
ATOM 826 C C . ASP A 1 102 ? 1.260 3.545 6.629 1.00 95.06 102 ASP A C 1
ATOM 828 O O . ASP A 1 102 ? 2.403 3.580 6.171 1.00 95.06 102 ASP A O 1
ATOM 832 N N . TYR A 1 103 ? 0.788 4.519 7.410 1.00 92.50 103 TYR A N 1
ATOM 833 C CA . TYR A 1 103 ? 1.537 5.692 7.866 1.00 92.50 103 TYR A CA 1
ATOM 834 C C . TYR A 1 103 ? 1.877 5.646 9.361 1.00 92.50 103 TYR A C 1
ATOM 836 O O . TYR A 1 103 ? 2.479 6.583 9.887 1.00 92.50 103 TYR A O 1
ATOM 844 N N . VAL A 1 104 ? 1.500 4.569 10.049 1.00 92.50 104 VAL A N 1
ATOM 845 C CA . VAL A 1 104 ? 1.768 4.348 11.472 1.00 92.50 104 VAL A CA 1
ATOM 846 C C . VAL A 1 104 ? 2.942 3.372 11.580 1.00 92.50 104 VAL A C 1
ATOM 848 O O . VAL A 1 104 ? 2.963 2.387 10.852 1.00 92.50 104 VAL A O 1
ATOM 851 N N . PRO A 1 105 ? 3.975 3.606 12.406 1.00 91.62 105 PRO A N 1
ATOM 852 C CA . PRO A 1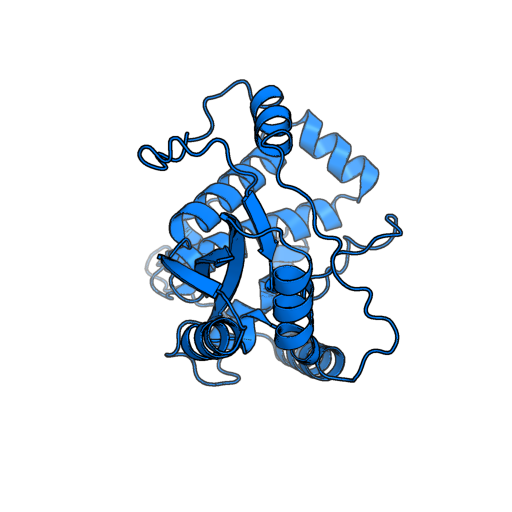 105 ? 5.018 2.617 12.653 1.00 91.62 105 PRO A CA 1
ATOM 853 C C . PRO A 1 105 ? 4.449 1.404 13.378 1.00 91.62 105 PRO A C 1
ATOM 855 O O . PRO A 1 105 ? 3.545 1.544 14.201 1.00 91.62 105 PRO A O 1
ATOM 858 N N . TYR A 1 106 ? 5.012 0.224 13.120 1.00 92.12 106 TYR A N 1
ATOM 859 C CA . TYR A 1 106 ? 4.461 -1.036 13.620 1.00 92.12 106 TYR A CA 1
ATOM 860 C C . TYR A 1 106 ? 4.294 -1.040 15.147 1.00 92.12 106 TYR A C 1
ATOM 862 O O . TYR A 1 106 ? 3.209 -1.340 15.644 1.00 92.12 106 TYR A O 1
ATOM 870 N N . GLN A 1 107 ? 5.309 -0.574 15.889 1.00 92.38 107 GLN A N 1
ATOM 871 C CA . GLN A 1 107 ? 5.252 -0.484 17.354 1.00 92.38 107 GLN A CA 1
ATOM 872 C C . GLN A 1 107 ? 4.151 0.443 17.904 1.00 92.38 107 GLN A C 1
ATOM 874 O O . GLN A 1 107 ? 3.836 0.380 19.089 1.00 92.38 107 GLN A O 1
ATOM 879 N N . HIS A 1 108 ? 3.579 1.319 17.073 1.00 92.94 108 HIS A N 1
ATOM 880 C CA . HIS A 1 108 ? 2.575 2.299 17.482 1.00 92.94 108 HIS A CA 1
ATOM 881 C C . HIS A 1 108 ? 1.163 1.968 16.995 1.00 92.94 108 HIS A C 1
ATOM 883 O O . HIS A 1 108 ? 0.237 2.677 17.380 1.00 92.94 108 HIS A O 1
ATOM 889 N N . ILE A 1 109 ? 0.960 0.901 16.209 1.00 94.62 109 ILE A N 1
ATOM 890 C CA . ILE A 1 109 ? -0.363 0.542 15.667 1.00 94.62 109 ILE A CA 1
ATOM 891 C C . ILE A 1 109 ? -1.399 0.433 16.788 1.00 94.62 109 ILE A C 1
ATOM 893 O O . ILE A 1 109 ? -2.426 1.112 16.747 1.00 94.62 109 ILE A O 1
ATOM 897 N N . GLN A 1 110 ? -1.108 -0.367 17.818 1.00 95.94 110 GLN A N 1
ATOM 898 C CA . GLN A 1 110 ? -2.026 -0.569 18.936 1.00 95.94 110 GLN A CA 1
ATOM 899 C C . GLN A 1 110 ? -2.330 0.740 19.668 1.00 95.94 110 GLN A C 1
ATOM 901 O O . GLN A 1 110 ? -3.499 1.082 19.848 1.00 95.94 110 GLN A O 1
ATOM 906 N N . SER A 1 111 ? -1.300 1.509 20.035 1.00 95.00 111 SER A N 1
ATOM 907 C CA . SER A 1 111 ? -1.489 2.791 20.720 1.00 95.00 111 SER A CA 1
ATOM 908 C C . SER A 1 111 ? -2.258 3.800 19.868 1.00 95.00 111 SER A C 1
ATOM 910 O O . SER A 1 111 ? -3.124 4.495 20.391 1.00 95.00 111 SER A O 1
ATOM 912 N N . SER A 1 112 ? -1.999 3.873 18.559 1.00 94.75 112 SER A N 1
ATOM 913 C CA . SER A 1 112 ? -2.672 4.811 17.659 1.00 94.75 112 SER A CA 1
ATOM 914 C C . SER A 1 112 ? -4.140 4.429 17.439 1.00 94.75 112 SER A C 1
ATOM 916 O O . SER A 1 112 ? -4.995 5.317 17.464 1.00 94.75 112 SER A O 1
ATOM 918 N N . ILE A 1 113 ? -4.464 3.135 17.302 1.00 94.88 113 ILE A N 1
ATOM 919 C CA . ILE A 1 113 ? -5.854 2.651 17.224 1.00 94.88 113 ILE A CA 1
ATOM 920 C C . ILE A 1 113 ? -6.595 2.955 18.529 1.00 94.88 113 ILE A C 1
ATOM 922 O O . ILE A 1 113 ? -7.650 3.586 18.500 1.00 94.88 113 ILE A O 1
ATOM 926 N N . GLN A 1 114 ? -6.029 2.576 19.679 1.00 94.94 114 GLN A N 1
ATOM 927 C CA . GLN A 1 114 ? -6.657 2.795 20.986 1.00 94.94 114 GLN A CA 1
ATOM 928 C C . GLN A 1 114 ? -6.858 4.285 21.284 1.00 94.94 114 GLN A C 1
ATOM 930 O O . GLN A 1 114 ? -7.953 4.693 21.668 1.00 94.94 114 GLN A O 1
ATOM 935 N N . LYS A 1 115 ? -5.833 5.114 21.047 1.00 94.44 115 LYS A N 1
ATOM 936 C CA . LYS A 1 115 ? -5.910 6.572 21.210 1.00 94.44 115 LYS A CA 1
ATOM 937 C C . LYS A 1 115 ? -7.007 7.160 20.331 1.00 94.44 115 LYS A C 1
ATOM 939 O O . LYS A 1 115 ? -7.836 7.923 20.823 1.00 94.44 115 LYS A O 1
ATOM 944 N N . THR A 1 116 ? -7.053 6.758 19.063 1.00 95.00 116 THR A N 1
ATOM 945 C CA . THR A 1 116 ? -8.097 7.190 18.132 1.00 95.00 116 THR A CA 1
ATOM 946 C C . THR A 1 116 ? -9.479 6.814 18.657 1.00 95.00 116 THR A C 1
ATOM 948 O O . THR A 1 116 ? -10.296 7.700 18.878 1.00 95.00 116 THR A O 1
ATOM 951 N N . LEU A 1 117 ? -9.723 5.537 18.954 1.00 94.44 117 LEU A N 1
ATOM 952 C CA . LEU A 1 117 ? -11.013 5.047 19.452 1.00 94.44 117 LEU A CA 1
ATOM 953 C C . LEU A 1 117 ? -11.432 5.693 20.781 1.00 94.44 117 LEU A C 1
ATOM 955 O O . LEU A 1 117 ? -12.620 5.901 21.010 1.00 94.44 117 LEU A O 1
ATOM 959 N N . SER A 1 118 ? -10.476 6.027 21.652 1.00 94.19 118 SER A N 1
ATOM 960 C CA . SER A 1 118 ? -10.739 6.723 22.920 1.00 94.19 118 SER A CA 1
ATOM 961 C C . SER A 1 118 ? -11.143 8.188 22.738 1.00 94.19 118 SER A C 1
ATOM 963 O O . SER A 1 118 ? -11.848 8.737 23.578 1.00 94.19 118 SER A O 1
ATOM 965 N N . SER A 1 119 ? -10.721 8.812 21.634 1.00 94.69 119 SER A N 1
ATOM 966 C CA . SER A 1 119 ? -11.063 10.199 21.297 1.00 94.69 119 SER A CA 1
ATOM 967 C C . SER A 1 119 ? -12.418 10.344 20.597 1.00 94.69 119 SER A C 1
ATOM 969 O O . SER A 1 119 ? -12.906 11.460 20.426 1.00 94.69 119 SER A O 1
ATOM 971 N N . LEU A 1 120 ? -13.022 9.228 20.180 1.00 93.88 120 LEU A N 1
ATOM 972 C CA . LEU A 1 120 ? -14.285 9.206 19.455 1.00 93.88 120 LEU A CA 1
ATOM 973 C C . LEU A 1 120 ? -15.484 9.272 20.401 1.00 93.88 120 LEU A C 1
ATOM 975 O O . LEU A 1 120 ? -15.500 8.651 21.463 1.00 93.88 120 LEU A O 1
ATOM 979 N N . GLN A 1 121 ? -16.520 9.994 19.977 1.00 94.69 121 GLN A N 1
ATOM 980 C CA . GLN A 1 121 ? -17.793 10.024 20.691 1.00 94.69 121 GLN A CA 1
ATOM 981 C C . GLN A 1 121 ? -18.563 8.705 20.475 1.00 94.69 121 GLN A C 1
ATOM 983 O O . GLN A 1 121 ? -18.498 8.141 19.376 1.00 94.69 121 GLN A O 1
ATOM 988 N N . PRO A 1 122 ? -19.316 8.219 21.478 1.00 95.75 122 PRO A N 1
ATOM 989 C CA . PRO A 1 122 ? -20.256 7.111 21.307 1.00 95.75 122 PRO A CA 1
ATOM 990 C C . PRO A 1 122 ? -21.180 7.316 20.098 1.00 95.75 122 PRO A C 1
ATOM 992 O O . PRO A 1 122 ? -21.629 8.430 19.825 1.00 95.75 122 PRO A O 1
ATOM 995 N N . GLY A 1 123 ? -21.431 6.252 19.341 1.00 93.81 123 GLY A N 1
ATOM 996 C CA . GLY A 1 123 ? -22.225 6.265 18.111 1.00 93.81 123 GLY A CA 1
ATOM 997 C C . GLY A 1 123 ? -21.467 6.669 16.839 1.00 93.81 123 GLY A C 1
ATOM 998 O O . GLY A 1 123 ? -22.014 6.520 15.745 1.00 93.81 123 GLY A O 1
ATOM 999 N N . THR A 1 124 ? -20.223 7.151 16.934 1.00 94.88 124 THR A N 1
ATOM 1000 C CA . THR A 1 124 ? -19.407 7.485 15.750 1.00 94.88 124 THR A CA 1
ATOM 1001 C C . THR A 1 124 ? -18.722 6.256 15.147 1.00 94.88 124 THR A C 1
ATOM 1003 O O . THR A 1 124 ? -18.561 5.225 15.805 1.00 94.88 124 THR A O 1
ATOM 1006 N N . SER A 1 125 ? -18.337 6.357 13.870 1.00 95.00 125 SER A N 1
ATOM 1007 C CA . SER A 1 125 ? -17.643 5.282 13.150 1.00 95.00 125 SER A CA 1
ATOM 1008 C C . SER A 1 125 ? -16.206 5.665 12.801 1.00 95.00 125 SER A C 1
ATOM 1010 O O . SER A 1 125 ? -15.929 6.791 12.379 1.00 95.00 125 SER A O 1
ATOM 1012 N N . LEU A 1 126 ? -15.302 4.699 12.946 1.00 95.75 126 LEU A N 1
ATOM 1013 C CA . LEU A 1 126 ? -13.915 4.757 12.511 1.00 95.75 126 LEU A CA 1
ATOM 1014 C C . LEU A 1 126 ? -13.693 3.766 11.377 1.00 95.75 126 LEU A C 1
ATOM 1016 O O . LEU A 1 126 ? -13.936 2.573 11.516 1.00 95.75 126 LEU A O 1
ATOM 1020 N N . VAL A 1 127 ? -13.157 4.270 10.283 1.00 96.69 127 VAL A N 1
ATOM 1021 C CA . VAL A 1 127 ? -12.668 3.502 9.154 1.00 96.69 127 VAL A CA 1
ATOM 1022 C C . VAL A 1 127 ? -11.166 3.300 9.329 1.00 96.69 127 VAL A C 1
ATOM 1024 O O . VAL A 1 127 ? -10.387 4.247 9.229 1.00 96.69 127 VAL A O 1
ATOM 1027 N N . VAL A 1 128 ? -10.744 2.067 9.588 1.00 97.00 128 VAL A N 1
ATOM 1028 C CA . VAL A 1 128 ? -9.331 1.689 9.644 1.00 97.00 128 VAL A CA 1
ATOM 1029 C C . VAL A 1 128 ? -8.945 1.055 8.317 1.00 97.00 128 VAL A C 1
ATOM 1031 O O . VAL A 1 128 ? -9.467 0.007 7.942 1.00 97.00 128 VAL A O 1
ATOM 1034 N N . ASN A 1 129 ? -8.020 1.690 7.608 1.00 97.38 129 ASN A N 1
ATOM 1035 C CA . ASN A 1 129 ? -7.463 1.160 6.376 1.00 97.38 129 ASN A CA 1
ATOM 1036 C C . ASN A 1 129 ? -6.027 0.707 6.593 1.00 97.38 129 ASN A C 1
ATOM 1038 O O . ASN A 1 129 ? -5.259 1.377 7.283 1.00 97.38 129 ASN A O 1
ATOM 1042 N N . PHE A 1 130 ? -5.651 -0.397 5.964 1.00 97.56 130 PHE A N 1
ATOM 1043 C CA . PHE A 1 130 ? -4.262 -0.834 5.932 1.00 97.56 130 PHE A CA 1
ATOM 1044 C C . PHE A 1 130 ? -4.020 -1.775 4.766 1.00 97.56 130 PHE A C 1
ATOM 1046 O O . PHE A 1 130 ? -4.922 -2.475 4.302 1.00 97.56 130 PHE A O 1
ATOM 1053 N N . THR A 1 131 ? -2.793 -1.773 4.278 1.00 97.75 131 THR A N 1
ATOM 1054 C CA . THR A 1 131 ? -2.315 -2.710 3.273 1.00 97.75 131 THR A CA 1
ATOM 1055 C C . THR A 1 131 ? -1.605 -3.866 3.973 1.00 97.75 131 THR A C 1
ATOM 1057 O O . THR A 1 131 ? -1.030 -3.683 5.041 1.00 97.75 131 THR A O 1
ATOM 1060 N N . ALA A 1 132 ? -1.664 -5.061 3.399 1.00 97.00 132 ALA A N 1
ATOM 1061 C CA . ALA A 1 132 ? -0.979 -6.253 3.882 1.00 97.00 132 ALA A CA 1
ATOM 1062 C C . ALA A 1 132 ? -0.461 -7.068 2.691 1.00 97.00 132 ALA A C 1
ATOM 1064 O O . ALA A 1 132 ? -1.078 -7.056 1.623 1.00 97.00 132 ALA A O 1
ATOM 1065 N N . ILE A 1 133 ? 0.635 -7.804 2.865 1.00 95.56 133 ILE A N 1
ATOM 1066 C CA . ILE A 1 133 ? 1.047 -8.821 1.890 1.00 95.56 133 ILE A CA 1
ATOM 1067 C C . ILE A 1 133 ? 0.087 -10.019 1.969 1.00 95.56 133 ILE A C 1
ATOM 1069 O O . ILE A 1 133 ? -0.358 -10.413 3.051 1.00 95.56 133 ILE A O 1
ATOM 1073 N N . GLN A 1 134 ? -0.237 -10.614 0.822 1.00 91.88 134 GLN A N 1
ATOM 1074 C CA . GLN A 1 134 ? -0.985 -11.870 0.759 1.00 91.88 134 GLN A CA 1
ATOM 1075 C C . GLN A 1 134 ? -0.182 -12.998 1.442 1.00 91.88 134 GLN A C 1
ATOM 1077 O O . GLN A 1 134 ? 0.974 -13.228 1.104 1.00 91.88 134 GLN A O 1
ATOM 1082 N N . GLN A 1 135 ? -0.799 -13.737 2.374 1.00 72.62 135 GLN A N 1
ATOM 1083 C CA . GLN A 1 135 ? -0.149 -14.679 3.316 1.00 72.62 135 GLN A CA 1
ATOM 1084 C C . GLN A 1 135 ? 0.694 -15.828 2.707 1.00 72.62 135 GLN A C 1
ATOM 1086 O O . GLN A 1 135 ? 1.268 -16.614 3.454 1.00 72.62 135 GLN A O 1
ATOM 1091 N N . ALA A 1 136 ? 0.782 -15.956 1.382 1.00 72.50 136 ALA A N 1
ATOM 1092 C CA . ALA A 1 136 ? 1.501 -17.036 0.706 1.00 72.50 136 ALA A CA 1
ATOM 1093 C C . ALA A 1 136 ? 2.981 -16.729 0.391 1.00 72.50 136 ALA A C 1
ATOM 1095 O O . ALA A 1 136 ? 3.686 -17.623 -0.072 1.00 72.50 136 ALA A O 1
ATOM 1096 N N . THR A 1 137 ? 3.463 -15.504 0.613 1.00 77.00 137 THR A N 1
ATOM 1097 C CA . THR A 1 137 ? 4.851 -15.127 0.288 1.00 77.00 137 THR A CA 1
ATOM 1098 C C . THR A 1 137 ? 5.801 -15.475 1.428 1.00 77.00 137 THR A C 1
ATOM 1100 O O . THR A 1 137 ? 5.542 -15.117 2.582 1.00 77.00 137 THR A O 1
ATOM 1103 N N . ALA A 1 138 ? 6.925 -16.121 1.124 1.00 82.94 138 ALA A N 1
ATOM 1104 C CA . ALA A 1 138 ? 7.958 -16.355 2.121 1.00 82.94 138 ALA A CA 1
ATOM 1105 C C . ALA A 1 138 ? 8.655 -15.031 2.475 1.00 82.94 138 ALA A C 1
ATOM 1107 O O . ALA A 1 138 ? 8.828 -14.145 1.637 1.00 82.94 138 ALA A O 1
ATOM 1108 N N . TYR A 1 139 ? 9.071 -14.882 3.734 1.00 79.69 139 TYR A N 1
ATOM 1109 C CA . TYR A 1 139 ? 9.834 -13.704 4.142 1.00 79.69 139 TYR A CA 1
ATOM 1110 C C . TYR A 1 139 ? 11.134 -13.632 3.336 1.00 79.69 139 TYR A C 1
ATOM 1112 O O . TYR A 1 139 ? 11.881 -14.609 3.296 1.00 79.69 139 TYR A O 1
ATOM 1120 N N . LEU A 1 140 ? 11.403 -12.473 2.723 1.00 79.62 140 LEU A N 1
ATOM 1121 C CA . LEU A 1 140 ? 12.569 -12.253 1.861 1.00 79.62 140 LEU A CA 1
ATOM 1122 C C . LEU A 1 140 ? 12.627 -13.182 0.637 1.00 79.62 140 LEU A C 1
ATOM 1124 O O . LEU A 1 140 ? 13.713 -13.575 0.216 1.00 79.62 140 LEU A O 1
ATOM 1128 N N . ASP A 1 141 ? 11.485 -13.504 0.032 1.00 90.50 141 ASP A N 1
ATOM 1129 C CA . ASP A 1 141 ? 11.453 -13.970 -1.354 1.00 90.50 141 ASP A CA 1
ATOM 1130 C C . ASP A 1 141 ? 11.390 -12.794 -2.349 1.00 90.50 141 ASP A C 1
ATOM 1132 O O . ASP A 1 141 ? 11.288 -11.615 -1.988 1.00 90.50 141 ASP A O 1
ATOM 1136 N N . GLU A 1 142 ? 11.505 -13.099 -3.640 1.00 91.25 142 GLU A N 1
ATOM 1137 C CA . GLU A 1 142 ? 11.455 -12.069 -4.675 1.00 91.25 142 GLU A CA 1
ATOM 1138 C C . GLU A 1 142 ? 10.124 -11.300 -4.658 1.00 91.25 142 GLU A C 1
ATOM 1140 O O . GLU A 1 142 ? 10.116 -10.085 -4.850 1.00 91.25 142 GLU A O 1
ATOM 1145 N N . GLN A 1 143 ? 9.008 -11.963 -4.343 1.00 92.12 143 GLN A N 1
ATOM 1146 C CA . GLN A 1 143 ? 7.691 -11.326 -4.270 1.00 92.12 143 GLN A CA 1
ATOM 1147 C C . GLN A 1 143 ? 7.613 -10.322 -3.116 1.00 92.12 143 GLN A C 1
ATOM 1149 O O . GLN A 1 143 ? 7.127 -9.209 -3.313 1.00 92.12 143 GLN A O 1
ATOM 1154 N N . PHE A 1 144 ? 8.171 -10.655 -1.952 1.00 93.81 144 PHE A N 1
ATOM 1155 C CA . PHE A 1 144 ? 8.304 -9.767 -0.803 1.00 93.81 144 PHE A CA 1
ATOM 1156 C C . PHE A 1 144 ? 9.041 -8.483 -1.191 1.00 93.81 144 PHE A C 1
ATOM 1158 O O . PHE A 1 144 ? 8.603 -7.375 -0.870 1.00 93.81 144 PHE A O 1
ATOM 1165 N N . VAL A 1 145 ? 10.133 -8.614 -1.946 1.00 93.88 145 VAL A N 1
ATOM 1166 C CA . VAL A 1 145 ? 10.895 -7.463 -2.434 1.00 93.88 145 VAL A CA 1
ATOM 1167 C C . VAL A 1 145 ? 10.091 -6.606 -3.399 1.00 93.88 145 VAL A C 1
ATOM 1169 O O . VAL A 1 145 ? 10.113 -5.380 -3.273 1.00 93.88 145 VAL A O 1
ATOM 1172 N N . LEU A 1 146 ? 9.347 -7.215 -4.325 1.00 94.06 146 LEU A N 1
ATOM 1173 C CA . LEU A 1 146 ? 8.474 -6.471 -5.235 1.00 94.06 146 LEU A CA 1
ATOM 1174 C C . LEU A 1 146 ? 7.362 -5.735 -4.465 1.00 94.06 146 LEU A C 1
ATOM 1176 O O . LEU A 1 146 ? 7.077 -4.576 -4.779 1.00 94.06 146 LEU A O 1
ATOM 1180 N N . CYS A 1 147 ? 6.798 -6.363 -3.429 1.00 95.81 147 CYS A N 1
ATOM 1181 C CA . CYS A 1 147 ? 5.789 -5.787 -2.537 1.00 95.81 147 CYS A CA 1
ATOM 1182 C C . CYS A 1 147 ? 6.311 -4.622 -1.690 1.00 95.81 147 CYS A C 1
ATOM 1184 O O . CYS A 1 147 ? 5.548 -3.714 -1.373 1.00 95.81 147 CYS A O 1
ATOM 1186 N N . ALA A 1 148 ? 7.598 -4.605 -1.341 1.00 95.62 148 ALA A N 1
ATOM 1187 C CA . ALA A 1 148 ? 8.193 -3.541 -0.533 1.00 95.62 148 ALA A CA 1
ATOM 1188 C C . ALA A 1 148 ? 8.387 -2.218 -1.297 1.00 95.62 148 ALA A C 1
ATOM 1190 O O . ALA A 1 148 ? 8.429 -1.150 -0.682 1.00 95.62 148 ALA A O 1
ATOM 1191 N N . ILE A 1 149 ? 8.492 -2.261 -2.631 1.00 95.00 149 ILE A N 1
ATOM 1192 C CA . ILE A 1 149 ? 8.863 -1.105 -3.467 1.00 95.00 149 ILE A CA 1
ATOM 1193 C C . ILE A 1 149 ? 7.968 0.136 -3.244 1.00 95.00 149 ILE A C 1
ATOM 1195 O O . ILE A 1 149 ? 8.537 1.212 -3.041 1.00 95.00 149 ILE A O 1
ATOM 1199 N N . PRO A 1 150 ? 6.619 0.051 -3.220 1.00 95.06 150 PRO A N 1
ATOM 1200 C CA . PRO A 1 150 ? 5.738 1.209 -2.991 1.00 95.06 150 PRO A CA 1
ATOM 1201 C C . PRO A 1 150 ? 5.915 1.921 -1.649 1.00 95.06 150 PRO A C 1
ATOM 1203 O O . PRO A 1 150 ? 5.484 3.069 -1.494 1.00 95.06 150 PRO A O 1
ATOM 1206 N N . PHE A 1 151 ? 6.489 1.227 -0.669 1.00 94.06 151 PHE A N 1
ATOM 1207 C CA . PHE A 1 151 ? 6.588 1.678 0.717 1.00 94.06 151 PHE A CA 1
ATOM 1208 C C . PHE A 1 151 ? 7.986 2.188 1.066 1.00 94.06 151 PHE A C 1
ATOM 1210 O O . PHE A 1 151 ? 8.164 2.832 2.100 1.00 94.06 151 PHE A O 1
ATOM 1217 N N . LEU A 1 152 ? 8.968 1.962 0.186 1.00 92.31 152 LEU A N 1
ATOM 1218 C CA . LEU A 1 152 ? 10.316 2.478 0.365 1.00 92.31 152 LEU A CA 1
ATOM 1219 C C . LEU A 1 152 ? 10.317 4.011 0.499 1.00 92.31 152 LEU A C 1
ATOM 1221 O O . LEU A 1 152 ? 9.566 4.707 -0.195 1.00 92.31 152 LEU A O 1
ATOM 1225 N N . PRO A 1 153 ? 11.223 4.577 1.319 1.00 89.94 153 PRO A N 1
ATOM 1226 C CA . PRO A 1 153 ? 11.404 6.015 1.393 1.00 89.94 153 PRO A CA 1
ATOM 1227 C C . PRO A 1 153 ? 11.726 6.582 0.009 1.00 89.94 153 PRO A C 1
ATOM 1229 O O . PRO A 1 153 ? 12.689 6.160 -0.646 1.00 89.94 153 PRO A O 1
ATOM 1232 N N . ARG A 1 154 ? 10.905 7.546 -0.421 1.00 88.38 154 ARG A N 1
ATOM 1233 C CA . ARG A 1 154 ? 11.049 8.241 -1.705 1.00 88.38 154 ARG A CA 1
ATOM 1234 C C . ARG A 1 154 ? 12.376 8.976 -1.766 1.00 88.38 154 ARG A C 1
ATOM 1236 O O . ARG A 1 154 ? 12.737 9.671 -0.810 1.00 88.38 154 ARG A O 1
ATOM 1243 N N . LYS A 1 155 ? 13.065 8.868 -2.902 1.00 84.69 155 LYS A N 1
ATOM 1244 C CA . LYS A 1 155 ? 14.339 9.560 -3.119 1.00 84.69 155 LYS A CA 1
ATOM 1245 C C . LYS A 1 155 ? 14.122 11.034 -3.465 1.00 84.69 155 LYS A C 1
ATOM 1247 O O . LYS A 1 155 ? 14.909 11.868 -3.029 1.00 84.69 155 LYS A O 1
ATOM 1252 N N . TYR A 1 156 ? 13.046 11.356 -4.188 1.00 80.00 156 TYR A N 1
ATOM 1253 C CA . TYR A 1 156 ? 12.846 12.685 -4.782 1.00 80.00 156 TYR A CA 1
ATOM 1254 C C . TYR A 1 156 ? 11.632 13.457 -4.224 1.00 80.00 156 TYR A C 1
ATOM 1256 O O . TYR A 1 156 ? 11.375 14.585 -4.626 1.00 80.00 156 TYR A O 1
ATOM 1264 N N . GLY A 1 157 ? 10.891 12.896 -3.261 1.00 64.62 157 GLY A N 1
ATOM 1265 C CA . GLY A 1 157 ? 9.600 13.446 -2.807 1.00 64.62 157 GLY A CA 1
ATOM 1266 C C . GLY A 1 157 ? 9.569 14.188 -1.463 1.00 64.62 157 GLY A C 1
ATOM 1267 O O . GLY A 1 157 ? 8.480 14.452 -0.972 1.00 64.62 157 GLY A O 1
ATOM 1268 N N . ASN A 1 158 ? 10.706 14.474 -0.813 1.00 57.62 158 ASN A N 1
ATOM 1269 C CA . ASN A 1 158 ? 10.717 14.771 0.635 1.00 57.62 158 ASN A CA 1
ATOM 1270 C C . ASN A 1 158 ? 11.481 16.035 1.076 1.00 57.62 158 ASN A C 1
ATOM 1272 O O . ASN A 1 158 ? 11.688 16.217 2.280 1.00 57.62 158 ASN A O 1
ATOM 1276 N N . SER A 1 159 ? 11.935 16.894 0.162 1.00 53.91 159 SER A N 1
ATOM 1277 C CA . SER A 1 159 ? 12.827 18.002 0.550 1.00 53.91 159 SER A CA 1
ATOM 1278 C C . SER A 1 159 ? 12.094 19.258 1.048 1.00 53.91 159 SER A C 1
ATOM 1280 O O . SER A 1 159 ? 12.599 19.940 1.937 1.00 53.91 159 SER A O 1
ATOM 1282 N N . HIS A 1 160 ? 10.888 19.561 0.548 1.00 52.03 160 HIS A N 1
ATOM 1283 C CA . HIS A 1 160 ? 10.321 20.913 0.704 1.00 52.03 160 HIS A CA 1
ATOM 1284 C C . HIS A 1 160 ? 9.131 21.050 1.668 1.00 52.03 160 HIS A C 1
ATOM 1286 O O . HIS A 1 160 ? 8.894 22.142 2.186 1.00 52.03 160 HIS A O 1
ATOM 1292 N N . THR A 1 161 ? 8.417 19.974 2.008 1.00 55.06 161 THR A N 1
ATOM 1293 C CA . THR A 1 161 ? 7.261 20.053 2.917 1.00 55.06 161 THR A CA 1
ATOM 1294 C C . THR A 1 161 ? 7.612 19.551 4.318 1.00 55.06 161 THR A C 1
ATOM 1296 O O . THR A 1 161 ? 7.853 18.365 4.538 1.00 55.06 161 THR A O 1
ATOM 1299 N N . LYS A 1 162 ? 7.600 20.460 5.303 1.00 55.38 162 LYS A N 1
ATOM 1300 C CA . LYS A 1 162 ? 7.963 20.215 6.717 1.00 55.38 162 LYS A CA 1
ATOM 1301 C C . LYS A 1 162 ? 7.071 19.205 7.467 1.00 55.38 162 LYS A C 1
ATOM 1303 O O . LYS A 1 162 ? 7.354 18.898 8.619 1.00 55.38 162 LYS A O 1
ATOM 1308 N N . LYS A 1 163 ? 6.000 18.686 6.857 1.00 56.28 163 LYS A N 1
ATOM 1309 C CA . LYS A 1 163 ? 5.106 17.677 7.449 1.00 56.28 163 LYS A CA 1
ATOM 1310 C C . LYS A 1 163 ? 5.127 16.433 6.571 1.00 56.28 163 LYS A C 1
ATOM 1312 O O . LYS A 1 163 ? 4.469 16.391 5.538 1.00 56.28 163 LYS A O 1
ATOM 1317 N N . LYS A 1 164 ? 5.953 15.459 6.948 1.00 63.38 164 LYS A N 1
ATOM 1318 C CA . LYS A 1 164 ? 6.182 14.249 6.159 1.00 63.38 164 LYS A CA 1
ATOM 1319 C C . LYS A 1 164 ? 5.261 13.136 6.648 1.00 63.38 164 LYS A C 1
ATOM 1321 O O . LYS A 1 164 ? 5.556 12.497 7.651 1.00 63.38 164 LYS A O 1
ATOM 1326 N N . HIS A 1 165 ? 4.172 12.886 5.930 1.00 70.81 165 HIS A N 1
ATOM 1327 C CA . HIS A 1 165 ? 3.465 11.610 6.039 1.00 70.81 165 HIS A CA 1
ATOM 1328 C C . HIS A 1 165 ? 4.233 10.578 5.209 1.00 70.81 165 HIS A C 1
ATOM 1330 O O . HIS A 1 165 ? 3.959 10.377 4.027 1.00 70.81 165 HIS A O 1
ATOM 1336 N N . VAL A 1 166 ? 5.272 9.994 5.808 1.00 84.81 166 VAL A N 1
ATOM 1337 C CA . VAL A 1 166 ? 6.059 8.926 5.179 1.00 84.81 166 VAL A CA 1
ATOM 1338 C C . VAL A 1 166 ? 5.361 7.603 5.456 1.00 84.81 166 VAL A C 1
ATOM 1340 O O . VAL A 1 166 ? 4.978 7.339 6.593 1.00 84.81 166 VAL A O 1
ATOM 1343 N N . ARG A 1 167 ? 5.190 6.781 4.421 1.00 89.00 167 ARG A N 1
ATOM 1344 C CA . ARG A 1 167 ? 4.711 5.410 4.602 1.00 89.00 167 ARG A CA 1
ATOM 1345 C C . ARG A 1 167 ? 5.732 4.590 5.383 1.00 89.00 167 ARG A C 1
ATOM 1347 O O . ARG A 1 167 ? 6.939 4.797 5.254 1.00 89.00 167 ARG A O 1
ATOM 1354 N N . THR A 1 168 ? 5.239 3.677 6.200 1.00 91.50 168 THR A N 1
ATOM 1355 C CA . THR A 1 168 ? 6.053 2.798 7.033 1.00 91.50 168 THR A CA 1
ATOM 1356 C C . THR A 1 168 ? 6.152 1.416 6.399 1.00 91.50 168 THR A C 1
ATOM 1358 O O . THR A 1 168 ? 5.569 1.145 5.349 1.00 91.50 168 THR A O 1
ATOM 1361 N N . ALA A 1 169 ? 6.914 0.526 7.031 1.00 93.19 169 ALA A N 1
ATOM 1362 C CA . ALA A 1 169 ? 7.013 -0.864 6.606 1.00 93.19 169 ALA A CA 1
ATOM 1363 C C . ALA A 1 169 ? 5.840 -1.730 7.097 1.00 93.19 169 ALA A C 1
ATOM 1365 O O . ALA A 1 169 ? 5.844 -2.934 6.863 1.00 93.19 169 ALA A O 1
ATOM 1366 N N . VAL A 1 170 ? 4.831 -1.139 7.755 1.00 93.19 170 VAL A N 1
ATOM 1367 C CA . VAL A 1 170 ? 3.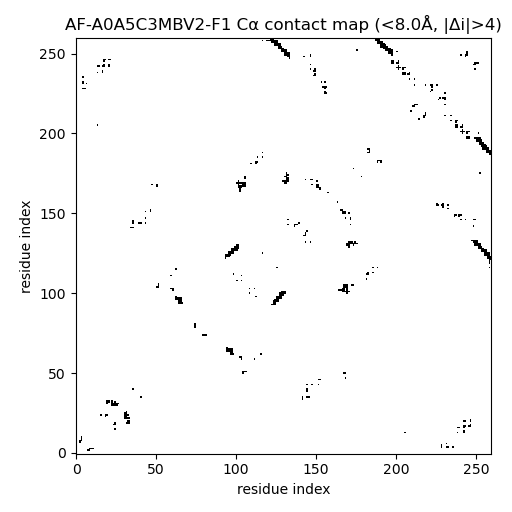659 -1.852 8.291 1.00 93.19 170 VAL A CA 1
ATOM 1368 C C . VAL A 1 170 ? 2.983 -2.774 7.281 1.00 93.19 170 VAL A C 1
ATOM 1370 O O . VAL A 1 170 ? 2.698 -3.909 7.667 1.00 93.19 170 VAL A O 1
ATOM 1373 N N . PRO A 1 171 ? 2.809 -2.386 6.004 1.00 93.94 171 PRO A N 1
ATOM 1374 C CA . PRO A 1 171 ? 2.205 -3.270 5.012 1.00 93.94 171 PRO A CA 1
ATOM 1375 C C . PRO A 1 171 ? 2.907 -4.611 4.805 1.00 93.94 171 PRO A C 1
ATOM 1377 O O . PRO A 1 171 ? 2.301 -5.539 4.279 1.00 93.94 171 PRO A O 1
ATOM 1380 N N . LEU A 1 172 ? 4.172 -4.722 5.218 1.00 92.88 172 LEU A N 1
ATOM 1381 C CA . LEU A 1 172 ? 4.972 -5.935 5.077 1.00 92.88 172 LEU A CA 1
ATOM 1382 C C . LEU A 1 172 ? 4.845 -6.897 6.266 1.00 92.88 172 LEU A C 1
ATOM 1384 O O . LEU A 1 172 ? 5.305 -8.030 6.167 1.00 92.88 172 LEU A O 1
ATOM 1388 N N . TYR A 1 173 ? 4.235 -6.461 7.374 1.00 91.38 173 TYR A N 1
ATOM 1389 C CA . TYR A 1 173 ? 4.143 -7.237 8.621 1.00 91.38 173 TYR A CA 1
ATOM 1390 C C . TYR A 1 173 ? 2.720 -7.396 9.133 1.00 91.38 173 TYR A C 1
ATOM 1392 O O . TYR A 1 173 ? 2.382 -8.422 9.721 1.00 91.38 173 TYR A O 1
ATOM 1400 N N . LEU A 1 174 ? 1.890 -6.367 8.962 1.00 94.81 174 LEU A N 1
ATOM 1401 C CA . LEU A 1 174 ? 0.541 -6.375 9.494 1.00 94.81 174 LEU A CA 1
ATOM 1402 C C . LEU A 1 174 ? -0.320 -7.353 8.701 1.00 94.81 174 LEU A C 1
ATOM 1404 O O . LEU A 1 174 ? -0.423 -7.278 7.480 1.00 94.81 174 LEU A O 1
ATOM 1408 N N . THR A 1 175 ? -0.974 -8.254 9.424 1.00 95.94 175 THR A N 1
ATOM 1409 C CA . THR A 1 175 ? -1.957 -9.180 8.867 1.00 95.94 175 THR A CA 1
ATOM 1410 C C . THR A 1 175 ? -3.353 -8.781 9.324 1.00 95.94 175 THR A C 1
ATOM 1412 O O . THR A 1 175 ? -3.518 -8.147 10.370 1.00 95.94 175 THR A O 1
ATOM 1415 N N . LEU A 1 176 ? -4.376 -9.178 8.563 1.00 96.56 176 LEU A N 1
ATOM 1416 C CA . LEU A 1 176 ? -5.761 -8.935 8.961 1.00 96.56 176 LEU A CA 1
ATOM 1417 C C . LEU A 1 176 ? -6.090 -9.518 10.349 1.00 96.56 176 LEU A C 1
ATOM 1419 O O . LEU A 1 176 ? -6.607 -8.759 11.165 1.00 96.56 176 LEU A O 1
ATOM 1423 N N . PRO A 1 177 ? -5.764 -10.788 10.677 1.00 97.25 177 PRO A N 1
ATOM 1424 C CA . PRO A 1 177 ? -6.039 -11.328 12.009 1.00 97.25 177 PRO A CA 1
ATOM 1425 C C . PRO A 1 177 ? -5.427 -10.492 13.135 1.00 97.25 177 PRO A C 1
ATOM 1427 O O . PRO A 1 177 ? -6.113 -10.198 14.109 1.00 97.25 177 PRO A O 1
ATOM 1430 N N . HIS A 1 178 ? -4.180 -10.038 12.972 1.00 95.94 178 HIS A N 1
ATOM 1431 C CA . HIS A 1 178 ? -3.516 -9.221 13.986 1.00 95.94 178 HIS A CA 1
ATOM 1432 C C . HIS A 1 178 ? -4.160 -7.833 14.137 1.00 95.94 178 HIS A C 1
ATOM 1434 O O . HIS A 1 178 ? -4.368 -7.356 15.250 1.00 95.94 178 HIS A O 1
ATOM 1440 N N . ALA A 1 179 ? -4.546 -7.191 13.029 1.00 96.56 179 ALA A N 1
ATOM 1441 C CA . ALA A 1 179 ? -5.281 -5.927 13.085 1.00 96.56 179 ALA A CA 1
ATOM 1442 C C . ALA A 1 179 ? -6.635 -6.086 13.805 1.00 96.56 179 ALA A C 1
ATOM 1444 O O . ALA A 1 179 ? -6.981 -5.267 14.657 1.00 96.56 179 ALA A O 1
ATOM 1445 N N . LEU A 1 180 ? -7.386 -7.152 13.499 1.00 97.56 180 LEU A N 1
ATOM 1446 C CA . LEU A 1 180 ? -8.680 -7.436 14.128 1.00 97.56 180 LEU A CA 1
ATOM 1447 C C . LEU A 1 180 ? -8.544 -7.775 15.614 1.00 97.56 180 LEU A C 1
ATOM 1449 O O . LEU A 1 180 ? -9.394 -7.363 16.397 1.00 97.56 180 LEU A O 1
ATOM 1453 N N . GLU A 1 181 ? -7.484 -8.475 16.014 1.00 97.06 181 GLU A N 1
ATOM 1454 C CA . GLU A 1 181 ? -7.158 -8.740 17.418 1.00 97.06 181 GLU A CA 1
ATOM 1455 C C . GLU A 1 181 ? -6.953 -7.430 18.193 1.00 97.06 181 GLU A C 1
ATOM 1457 O O . GLU A 1 181 ? -7.597 -7.202 19.218 1.00 97.06 181 GLU A O 1
ATOM 1462 N N . ILE A 1 182 ? -6.123 -6.521 17.667 1.00 96.00 182 ILE A N 1
ATOM 1463 C CA . ILE A 1 182 ? -5.878 -5.207 18.279 1.00 96.00 182 ILE A CA 1
ATOM 1464 C C . ILE A 1 182 ? -7.185 -4.416 18.428 1.00 96.00 182 ILE A C 1
ATOM 1466 O O . ILE A 1 182 ? -7.427 -3.818 19.478 1.00 96.00 182 ILE A O 1
ATOM 1470 N N . ILE A 1 183 ? -8.022 -4.413 17.386 1.00 96.12 183 ILE A N 1
ATOM 1471 C CA . ILE A 1 183 ? -9.307 -3.703 17.376 1.00 96.12 183 ILE A CA 1
ATOM 1472 C C . ILE A 1 183 ? -10.292 -4.327 18.371 1.00 96.12 183 ILE A C 1
ATOM 1474 O O . ILE A 1 183 ? -10.950 -3.601 19.111 1.00 96.12 183 ILE A O 1
ATOM 1478 N N . SER A 1 184 ? -10.384 -5.656 18.418 1.00 96.38 184 SER A N 1
ATOM 1479 C CA . SER A 1 184 ? -11.331 -6.376 19.283 1.00 96.38 184 SER A CA 1
ATOM 1480 C C . SER A 1 184 ? -10.995 -6.230 20.768 1.00 96.38 184 SER A C 1
ATOM 1482 O O . SER A 1 184 ? -11.884 -6.301 21.610 1.00 96.38 184 SER A O 1
ATOM 1484 N N . ASN A 1 185 ? -9.726 -5.973 21.092 1.00 95.94 185 ASN A N 1
ATOM 1485 C CA . ASN A 1 185 ? -9.275 -5.694 22.454 1.00 95.94 185 ASN A CA 1
ATOM 1486 C C . ASN A 1 185 ? -9.608 -4.265 22.931 1.00 95.94 185 ASN A C 1
ATOM 1488 O O . ASN A 1 185 ? -9.360 -3.937 24.094 1.00 95.94 185 ASN A O 1
ATOM 1492 N N . ALA A 1 186 ? -10.138 -3.390 22.069 1.00 94.44 186 ALA A N 1
ATOM 1493 C CA . ALA A 1 186 ? -10.556 -2.053 22.473 1.00 94.44 186 ALA A CA 1
ATOM 1494 C C . ALA A 1 186 ? -11.938 -2.083 23.169 1.00 94.44 186 ALA A C 1
ATOM 1496 O O . ALA A 1 186 ? -12.867 -2.740 22.699 1.00 94.44 186 ALA A O 1
ATOM 1497 N N . PRO A 1 187 ? -12.117 -1.365 24.294 1.00 93.75 187 PRO A N 1
ATOM 1498 C CA . PRO A 1 187 ? -13.383 -1.363 25.019 1.00 93.75 187 PRO A CA 1
ATOM 1499 C C . PRO A 1 187 ? -14.459 -0.529 24.309 1.00 93.75 187 PRO A C 1
ATOM 1501 O O . PRO A 1 187 ? -14.189 0.552 23.765 1.00 93.75 187 PRO A O 1
ATOM 1504 N N . ASN A 1 188 ? -15.713 -0.980 24.412 1.00 95.00 188 ASN A N 1
ATOM 1505 C CA . ASN A 1 188 ? -16.906 -0.324 23.858 1.00 95.00 188 ASN A CA 1
ATOM 1506 C C . ASN A 1 188 ? -16.796 -0.083 22.346 1.00 95.00 188 ASN A C 1
ATOM 1508 O O . ASN A 1 188 ? -17.104 1.004 21.855 1.00 95.00 188 ASN A O 1
ATOM 1512 N N . THR A 1 189 ? -16.279 -1.060 21.607 1.00 96.06 189 THR A N 1
ATOM 1513 C CA . THR A 1 189 ? -16.182 -0.993 20.148 1.00 96.06 189 THR A CA 1
ATOM 1514 C C . THR A 1 189 ? -16.695 -2.267 19.520 1.00 96.06 189 THR A C 1
ATOM 1516 O O . THR A 1 189 ? -16.510 -3.355 20.057 1.00 96.06 189 THR A O 1
ATOM 1519 N N . THR A 1 190 ? -17.324 -2.124 18.360 1.00 97.06 190 THR A N 1
ATOM 1520 C CA . THR A 1 190 ? -17.811 -3.249 17.562 1.00 97.06 190 THR A CA 1
ATOM 1521 C C . THR A 1 190 ? -17.311 -3.120 16.140 1.00 97.06 190 THR A C 1
ATOM 1523 O O . THR A 1 190 ? -17.317 -2.030 15.569 1.00 97.06 190 THR A O 1
ATOM 1526 N N . ILE A 1 191 ? -16.848 -4.228 15.572 1.00 97.50 191 ILE A N 1
ATOM 1527 C CA . ILE A 1 191 ? -16.460 -4.286 14.166 1.00 97.50 191 ILE A CA 1
ATOM 1528 C C . ILE A 1 191 ? -17.743 -4.452 13.356 1.00 97.50 191 ILE A C 1
ATOM 1530 O O . ILE A 1 191 ? -18.440 -5.452 13.499 1.00 97.50 191 ILE A O 1
ATOM 1534 N N . HIS A 1 192 ? -18.063 -3.452 12.542 1.00 96.69 192 HIS A N 1
ATOM 1535 C CA . HIS A 1 192 ? -19.270 -3.420 11.725 1.00 96.69 192 HIS A CA 1
ATOM 1536 C C . HIS A 1 192 ? -19.061 -4.134 10.384 1.00 96.69 192 HIS A C 1
ATOM 1538 O O . HIS A 1 192 ? -19.911 -4.912 9.955 1.00 96.69 192 HIS A O 1
ATOM 1544 N N . SER A 1 193 ? -17.935 -3.889 9.708 1.00 97.00 193 SER A N 1
ATOM 1545 C CA . SER A 1 193 ? -17.584 -4.598 8.474 1.00 97.00 193 SER A CA 1
ATOM 1546 C C . SER A 1 193 ? -16.074 -4.728 8.291 1.00 97.00 193 SER A C 1
ATOM 1548 O O . SER A 1 193 ? -15.285 -3.955 8.837 1.00 97.00 193 SER A O 1
ATOM 1550 N N . VAL A 1 194 ? -15.684 -5.746 7.524 1.00 97.81 194 VAL A N 1
ATOM 1551 C CA . VAL A 1 194 ? -14.312 -6.012 7.088 1.00 97.81 194 VAL A CA 1
ATOM 1552 C C . VAL A 1 194 ? -14.375 -6.306 5.598 1.00 97.81 194 VAL A C 1
ATOM 1554 O O . VAL A 1 194 ? -14.945 -7.313 5.182 1.00 97.81 194 VAL A O 1
ATOM 1557 N N . GLU A 1 195 ? -13.811 -5.419 4.791 1.00 97.81 195 GLU A N 1
ATOM 1558 C CA . GLU A 1 195 ? -13.928 -5.459 3.338 1.00 97.81 195 GLU A CA 1
ATOM 1559 C C . GLU A 1 195 ? -12.547 -5.454 2.684 1.00 97.81 195 GLU A C 1
ATOM 1561 O O . GLU A 1 195 ? -11.631 -4.739 3.100 1.00 97.81 195 GLU A O 1
ATOM 1566 N N . ASN A 1 196 ? -12.399 -6.251 1.627 1.00 97.44 196 ASN A N 1
ATOM 1567 C CA . ASN A 1 196 ? -11.239 -6.177 0.752 1.00 97.44 196 ASN A CA 1
ATOM 1568 C C . ASN A 1 196 ? -11.450 -5.030 -0.252 1.00 97.44 196 ASN A C 1
ATOM 1570 O O . ASN A 1 196 ? -12.259 -5.134 -1.172 1.00 97.44 196 ASN A O 1
ATOM 1574 N N . ALA A 1 197 ? -10.687 -3.952 -0.086 1.00 97.31 197 ALA A N 1
ATOM 1575 C CA . ALA A 1 197 ? -10.739 -2.740 -0.899 1.00 97.31 197 ALA A CA 1
ATOM 1576 C C . ALA A 1 197 ? -9.619 -2.673 -1.961 1.00 97.31 197 ALA A C 1
ATOM 1578 O O . ALA A 1 197 ? -9.335 -1.604 -2.507 1.00 97.31 197 ALA A O 1
ATOM 1579 N N . SER A 1 198 ? -8.956 -3.796 -2.271 1.00 97.06 198 SER A N 1
ATOM 1580 C CA . SER A 1 198 ? -7.780 -3.828 -3.163 1.00 97.06 198 SER A CA 1
ATOM 1581 C C . SER A 1 198 ? -8.090 -3.305 -4.559 1.00 97.06 198 SER A C 1
ATOM 1583 O O . SER A 1 198 ? -7.356 -2.470 -5.086 1.00 97.06 198 SER A O 1
ATOM 1585 N N . ARG A 1 199 ? -9.213 -3.743 -5.140 1.00 96.50 199 ARG A N 1
ATOM 1586 C CA . ARG A 1 199 ? -9.624 -3.333 -6.488 1.00 96.50 199 ARG A CA 1
ATOM 1587 C C . ARG A 1 199 ? -9.955 -1.845 -6.561 1.00 96.50 199 ARG A C 1
ATOM 1589 O O . ARG A 1 199 ? -9.500 -1.171 -7.480 1.00 96.50 199 ARG A O 1
ATOM 1596 N N . GLU A 1 200 ? -10.722 -1.327 -5.603 1.00 96.31 200 GLU A N 1
ATOM 1597 C CA . GLU A 1 200 ? -11.053 0.102 -5.541 1.00 96.31 200 GLU A CA 1
ATOM 1598 C C . GLU A 1 200 ? -9.783 0.947 -5.413 1.00 96.31 200 GLU A C 1
ATOM 1600 O O . GLU A 1 200 ? -9.580 1.899 -6.171 1.00 96.31 200 GLU A O 1
ATOM 1605 N N . ARG A 1 201 ? -8.882 0.553 -4.504 1.00 95.88 201 ARG A N 1
ATOM 1606 C CA . ARG A 1 201 ? -7.605 1.236 -4.309 1.00 95.88 201 ARG A CA 1
ATOM 1607 C C . ARG A 1 201 ? -6.755 1.217 -5.576 1.00 95.88 201 ARG A C 1
ATOM 1609 O O . ARG A 1 201 ? -6.235 2.262 -5.959 1.00 95.88 201 ARG A O 1
ATOM 1616 N N . ALA A 1 202 ? -6.641 0.071 -6.240 1.00 95.94 202 ALA A N 1
ATOM 1617 C CA . ALA A 1 202 ? -5.878 -0.056 -7.473 1.00 95.94 202 ALA A CA 1
ATOM 1618 C C . ALA A 1 202 ? -6.425 0.842 -8.594 1.00 95.94 202 ALA A C 1
ATOM 1620 O O . ALA A 1 202 ? -5.655 1.562 -9.228 1.00 95.94 202 ALA A O 1
ATOM 1621 N N . LEU A 1 203 ? -7.748 0.878 -8.786 1.00 95.25 203 LEU A N 1
ATOM 1622 C CA . LEU A 1 203 ? -8.386 1.768 -9.763 1.00 95.25 203 LEU A CA 1
ATOM 1623 C C . LEU A 1 203 ? -8.154 3.247 -9.427 1.00 95.25 203 LEU A C 1
ATOM 1625 O O . LEU A 1 203 ? -7.858 4.044 -10.315 1.00 95.25 203 LEU A O 1
ATOM 1629 N N . SER A 1 204 ? -8.238 3.625 -8.147 1.00 94.88 204 SER A N 1
ATOM 1630 C CA . SER A 1 204 ? -7.944 4.994 -7.712 1.00 94.88 204 SER A CA 1
ATOM 1631 C C . SER A 1 204 ? -6.485 5.385 -7.970 1.00 94.88 204 SER A C 1
ATOM 1633 O O . SER A 1 204 ? -6.229 6.518 -8.378 1.00 94.88 204 SER A O 1
ATOM 1635 N N . LEU A 1 205 ? -5.535 4.474 -7.742 1.00 94.75 205 LEU A N 1
ATOM 1636 C CA . LEU A 1 205 ? -4.111 4.696 -8.007 1.00 94.75 205 LEU A CA 1
ATOM 1637 C C . LEU A 1 205 ? -3.832 4.845 -9.506 1.00 94.75 205 LEU A C 1
ATOM 1639 O O . LEU A 1 205 ? -3.117 5.766 -9.897 1.00 94.75 205 LEU A O 1
ATOM 1643 N N . GLN A 1 206 ? -4.442 3.996 -10.341 1.00 94.88 206 GLN A N 1
ATOM 1644 C CA . GLN A 1 206 ? -4.372 4.108 -11.801 1.00 94.88 206 GLN A CA 1
ATOM 1645 C C . GLN A 1 206 ? -4.953 5.437 -12.281 1.00 94.88 206 GLN A C 1
ATOM 1647 O O . GLN A 1 206 ? -4.302 6.147 -13.036 1.00 94.88 206 GLN A O 1
ATOM 1652 N N . ALA A 1 207 ? -6.137 5.825 -11.802 1.00 93.69 207 ALA A N 1
ATOM 1653 C CA . ALA A 1 207 ? -6.740 7.105 -12.163 1.00 93.69 207 ALA A CA 1
ATOM 1654 C C . ALA A 1 207 ? -5.831 8.290 -11.794 1.00 93.69 207 ALA A C 1
ATOM 1656 O O . ALA A 1 207 ? -5.681 9.223 -12.582 1.00 93.69 207 ALA A O 1
ATOM 1657 N N . TRP A 1 208 ? -5.186 8.246 -10.624 1.00 93.19 208 TRP A N 1
ATOM 1658 C CA . TRP A 1 208 ? -4.251 9.289 -10.202 1.00 93.19 208 TRP A CA 1
ATOM 1659 C C . TRP A 1 208 ? -2.980 9.329 -11.056 1.00 93.19 208 TRP A C 1
ATOM 1661 O O . TRP A 1 208 ? -2.519 10.407 -11.432 1.00 93.19 208 TRP A O 1
ATOM 1671 N N . GLU A 1 209 ? -2.435 8.167 -11.410 1.00 94.12 209 GLU A N 1
ATOM 1672 C CA . GLU A 1 209 ? -1.320 8.072 -12.350 1.00 94.12 209 GLU A CA 1
ATOM 1673 C C . GLU A 1 209 ? -1.694 8.686 -13.706 1.00 94.12 209 GLU A C 1
ATOM 1675 O O . GLU A 1 209 ? -0.973 9.551 -14.202 1.00 94.12 209 GLU A O 1
ATOM 1680 N N . GLN A 1 210 ? -2.862 8.334 -14.248 1.00 93.12 210 GLN A N 1
ATOM 1681 C CA . GLN A 1 210 ? -3.345 8.828 -15.537 1.00 93.12 210 GLN A CA 1
ATOM 1682 C C . GLN A 1 210 ? -3.552 10.345 -15.529 1.00 93.12 210 GLN A C 1
ATOM 1684 O O . GLN A 1 210 ? -3.217 11.024 -16.502 1.00 93.12 210 GLN A O 1
ATOM 1689 N N . LEU A 1 211 ? -4.039 10.906 -14.418 1.00 93.31 211 LEU A N 1
ATOM 1690 C CA . LEU A 1 211 ? -4.119 12.356 -14.237 1.00 93.31 211 LEU A CA 1
ATOM 1691 C C . LEU A 1 211 ? -2.728 13.003 -14.302 1.00 93.31 211 LEU A C 1
ATOM 1693 O O . LEU A 1 211 ? -2.549 13.977 -15.027 1.00 93.31 211 LEU A O 1
ATOM 1697 N N . LEU A 1 212 ? -1.720 12.437 -13.630 1.00 91.31 212 LEU A N 1
ATOM 1698 C CA . LEU A 1 212 ? -0.339 12.941 -13.684 1.00 91.31 212 LEU A CA 1
ATOM 1699 C C . LEU A 1 212 ? 0.303 12.840 -15.077 1.00 91.31 212 LEU A C 1
ATOM 1701 O O . LEU A 1 212 ? 1.282 13.544 -15.346 1.00 91.31 212 LEU A O 1
ATOM 1705 N N . VAL A 1 213 ? -0.204 11.968 -15.951 1.00 92.06 213 VAL A N 1
ATOM 1706 C CA . VAL A 1 213 ? 0.261 11.818 -17.339 1.00 92.06 213 VAL A CA 1
ATOM 1707 C C . VAL A 1 213 ? -0.416 12.803 -18.270 1.00 92.06 213 VAL A C 1
ATOM 1709 O O . VAL A 1 213 ? 0.265 13.519 -19.015 1.00 92.06 213 VAL A O 1
ATOM 1712 N N . HIS A 1 214 ? -1.746 12.786 -18.260 1.00 94.31 214 HIS A N 1
ATOM 1713 C CA . HIS A 1 214 ? -2.573 13.374 -19.304 1.00 94.31 214 HIS A CA 1
ATOM 1714 C C . HIS A 1 214 ? -3.018 14.800 -18.980 1.00 94.31 214 HIS A C 1
ATOM 1716 O O . HIS A 1 214 ? -3.214 15.591 -19.905 1.00 94.31 214 HIS A O 1
ATOM 1722 N N . ASP A 1 215 ? -3.120 15.173 -17.702 1.00 95.94 215 ASP A N 1
ATOM 1723 C CA . ASP A 1 215 ? -3.356 16.563 -17.321 1.00 95.94 215 ASP A CA 1
ATOM 1724 C C . ASP A 1 215 ? -2.036 17.342 -17.365 1.00 95.94 215 ASP A C 1
ATOM 1726 O O . ASP A 1 215 ? -1.216 17.315 -16.443 1.00 95.94 215 ASP A O 1
ATOM 1730 N N . ARG A 1 216 ? -1.834 18.076 -18.468 1.00 96.62 216 ARG A N 1
ATOM 1731 C CA . ARG A 1 216 ? -0.647 18.916 -18.674 1.00 96.62 216 ARG A CA 1
ATOM 1732 C C . ARG A 1 216 ? -0.453 19.924 -17.541 1.00 96.62 216 ARG A C 1
ATOM 1734 O O . ARG A 1 216 ? 0.691 20.166 -17.170 1.00 96.62 216 ARG A O 1
ATOM 1741 N N . LYS A 1 217 ? -1.530 20.522 -17.020 1.00 96.50 217 LYS A N 1
ATOM 1742 C CA . LYS A 1 217 ? -1.441 21.561 -15.988 1.00 96.50 217 LYS A CA 1
ATOM 1743 C C . LYS A 1 217 ? -0.990 20.947 -14.669 1.00 96.50 217 LYS A C 1
ATOM 1745 O O . LYS A 1 217 ? -0.027 21.436 -14.087 1.00 96.50 217 LYS A O 1
ATOM 1750 N N . LEU A 1 218 ? -1.641 19.864 -14.240 1.00 93.12 218 LEU A N 1
ATOM 1751 C CA . LEU A 1 218 ? -1.264 19.139 -13.024 1.00 93.12 218 LEU A CA 1
ATOM 1752 C C . LEU A 1 218 ? 0.185 18.646 -13.103 1.00 93.12 218 LEU A C 1
ATOM 1754 O O . LEU A 1 218 ? 0.955 18.829 -12.163 1.00 93.12 218 LEU A O 1
ATOM 1758 N N . ARG A 1 219 ? 0.567 18.069 -14.247 1.00 95.38 219 ARG A N 1
ATOM 1759 C CA . ARG A 1 219 ? 1.927 17.590 -14.498 1.00 95.38 219 ARG A CA 1
ATOM 1760 C C . ARG A 1 219 ? 2.960 18.709 -14.411 1.00 95.38 219 ARG A C 1
ATOM 1762 O O . ARG A 1 219 ? 3.963 18.529 -13.731 1.00 95.38 219 ARG A O 1
ATOM 1769 N N . SER A 1 220 ? 2.732 19.835 -15.091 1.00 95.62 220 SER A N 1
ATOM 1770 C CA . SER A 1 220 ? 3.649 20.980 -15.057 1.00 95.62 220 SER A CA 1
ATOM 1771 C C . SER A 1 220 ? 3.825 21.505 -13.636 1.00 95.62 220 SER A C 1
ATOM 1773 O O . SER A 1 220 ? 4.954 21.566 -13.176 1.00 95.62 220 SER A O 1
ATOM 1775 N N . VAL A 1 221 ? 2.730 21.746 -12.904 1.00 93.75 221 VAL A N 1
ATOM 1776 C CA . VAL A 1 221 ? 2.800 22.210 -11.506 1.00 93.75 221 VAL A CA 1
ATOM 1777 C C . VAL A 1 221 ? 3.576 21.226 -10.627 1.00 93.75 221 VAL A C 1
ATOM 1779 O O . VAL A 1 221 ? 4.469 21.633 -9.892 1.00 93.75 221 VAL A O 1
ATOM 1782 N N . TYR A 1 222 ? 3.295 19.923 -10.734 1.00 91.56 222 TYR A N 1
ATOM 1783 C CA . TYR A 1 222 ? 4.005 18.918 -9.941 1.00 91.56 222 TYR A CA 1
ATOM 1784 C C . TYR A 1 222 ? 5.510 18.904 -10.250 1.00 91.56 222 TYR A C 1
ATOM 1786 O O . TYR A 1 222 ? 6.316 18.816 -9.323 1.00 91.56 222 TYR A O 1
ATOM 1794 N N . ILE A 1 223 ? 5.891 18.965 -11.533 1.00 93.31 223 ILE A N 1
ATOM 1795 C CA . ILE A 1 223 ? 7.297 18.983 -11.970 1.00 93.31 223 ILE A CA 1
ATOM 1796 C C . ILE A 1 223 ? 7.987 20.271 -11.517 1.00 93.31 223 ILE A C 1
ATOM 1798 O O . ILE A 1 223 ? 9.119 20.199 -11.051 1.00 93.31 223 ILE A O 1
ATOM 1802 N N . ASP A 1 224 ? 7.320 21.418 -11.613 1.00 92.62 224 ASP A N 1
ATOM 1803 C CA . ASP A 1 224 ? 7.876 22.703 -11.185 1.00 92.62 224 ASP A CA 1
ATOM 1804 C C . ASP A 1 224 ? 8.144 22.711 -9.667 1.00 92.62 224 ASP A C 1
ATOM 1806 O O . ASP A 1 224 ? 9.166 23.224 -9.216 1.00 92.62 224 ASP A O 1
ATOM 1810 N N . GLU A 1 225 ? 7.264 22.091 -8.873 1.00 89.19 225 GLU A N 1
ATOM 1811 C CA . GLU A 1 225 ? 7.392 22.021 -7.411 1.00 89.19 225 GLU A CA 1
ATOM 1812 C C . GLU A 1 225 ? 8.365 20.936 -6.915 1.00 89.19 225 GLU A C 1
ATOM 1814 O O . GLU A 1 225 ? 9.010 21.112 -5.880 1.00 89.19 225 GLU A O 1
ATOM 1819 N N . ASN A 1 226 ? 8.447 19.793 -7.607 1.00 88.44 226 ASN A N 1
ATOM 1820 C CA . ASN A 1 226 ? 9.118 18.589 -7.092 1.00 88.44 226 ASN A CA 1
ATOM 1821 C C . ASN A 1 226 ? 10.228 18.039 -8.002 1.00 88.44 226 ASN A C 1
ATOM 1823 O O . ASN A 1 226 ? 10.937 17.114 -7.605 1.00 88.44 226 ASN A O 1
ATOM 1827 N N . GLY A 1 227 ? 10.378 18.563 -9.215 1.00 91.94 227 GLY A N 1
ATOM 1828 C CA . GLY A 1 227 ? 11.292 18.051 -10.232 1.00 91.94 227 GLY A CA 1
ATOM 1829 C C . GLY A 1 227 ? 10.725 16.886 -11.051 1.00 91.94 227 GLY A C 1
ATOM 1830 O O . GLY A 1 227 ? 9.780 16.186 -10.665 1.00 91.94 227 GLY A O 1
ATOM 1831 N N . ILE A 1 228 ? 11.338 16.657 -12.216 1.00 93.06 228 ILE A N 1
ATOM 1832 C CA . ILE A 1 228 ? 10.919 15.620 -13.169 1.00 93.06 228 ILE A CA 1
ATOM 1833 C C . ILE A 1 228 ? 11.158 14.207 -12.621 1.00 93.06 228 ILE A C 1
ATOM 1835 O O . ILE A 1 228 ? 10.367 13.297 -12.867 1.00 93.06 228 ILE A O 1
ATOM 1839 N N . GLU A 1 229 ? 12.213 14.014 -11.832 1.00 91.56 229 GLU A N 1
ATOM 1840 C CA . GLU A 1 229 ? 12.567 12.740 -11.211 1.00 91.56 229 GLU A CA 1
ATOM 1841 C C . GLU A 1 229 ? 11.530 12.325 -10.166 1.00 91.56 229 GLU A C 1
ATOM 1843 O O . GLU A 1 229 ? 11.129 11.162 -10.127 1.00 91.56 229 GLU A O 1
ATOM 1848 N N . SER A 1 230 ? 11.039 13.277 -9.366 1.00 91.00 230 SER A N 1
ATOM 1849 C CA . SER A 1 230 ? 9.960 13.037 -8.401 1.00 91.00 230 SER A CA 1
ATOM 1850 C C . SER A 1 230 ? 8.652 12.685 -9.095 1.00 91.00 230 SER A C 1
ATOM 1852 O O . SER A 1 230 ? 7.938 11.782 -8.657 1.00 91.00 230 SER A O 1
ATOM 1854 N N . TRP A 1 231 ? 8.347 13.352 -10.213 1.00 92.38 231 TRP A N 1
ATOM 1855 C CA . TRP A 1 231 ? 7.179 13.020 -11.026 1.00 92.38 231 TRP A CA 1
ATOM 1856 C C . TRP A 1 231 ? 7.264 11.590 -11.581 1.00 92.38 231 TRP A C 1
ATOM 1858 O O . TRP A 1 231 ? 6.309 10.823 -11.438 1.00 92.38 231 TRP A O 1
ATOM 1868 N N . ARG A 1 232 ? 8.418 11.196 -12.144 1.00 92.38 232 ARG A N 1
ATOM 1869 C CA . ARG A 1 232 ? 8.662 9.832 -12.651 1.00 92.38 232 ARG A CA 1
ATOM 1870 C C . ARG A 1 232 ? 8.569 8.780 -11.548 1.00 92.38 232 ARG A C 1
A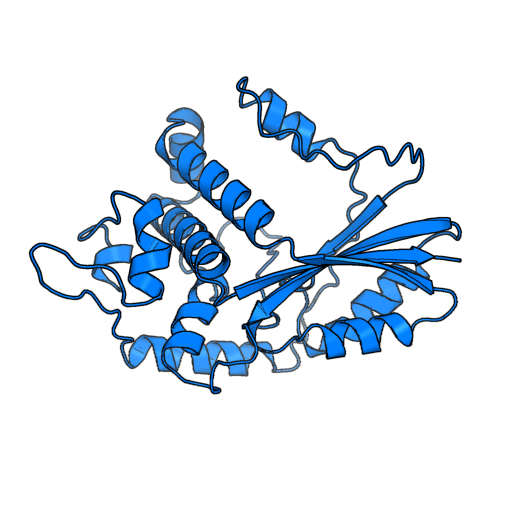TOM 1872 O O . ARG A 1 232 ? 7.869 7.786 -11.725 1.00 92.38 232 ARG A O 1
ATOM 1879 N N . GLU A 1 233 ? 9.235 9.009 -10.413 1.00 91.50 233 GLU A N 1
ATOM 1880 C CA . GLU A 1 233 ? 9.188 8.113 -9.250 1.00 91.50 233 GLU A CA 1
ATOM 1881 C C . GLU A 1 233 ? 7.743 7.940 -8.768 1.00 91.50 233 GLU A C 1
ATOM 1883 O O . GLU A 1 233 ? 7.281 6.813 -8.609 1.00 91.50 233 GLU A O 1
ATOM 1888 N N . ASN A 1 234 ? 6.995 9.033 -8.597 1.00 91.94 234 ASN A N 1
ATOM 1889 C CA . ASN A 1 234 ? 5.620 8.967 -8.116 1.00 91.94 234 ASN A CA 1
ATOM 1890 C C . ASN A 1 234 ? 4.706 8.202 -9.082 1.00 91.94 234 ASN A C 1
ATOM 1892 O O . ASN A 1 234 ? 3.969 7.326 -8.638 1.00 91.94 234 ASN A O 1
ATOM 1896 N N . ARG A 1 235 ? 4.784 8.472 -10.392 1.00 93.25 235 ARG A N 1
ATOM 1897 C CA . ARG A 1 235 ? 4.029 7.714 -11.403 1.00 93.25 235 ARG A CA 1
ATOM 1898 C C . ARG A 1 235 ? 4.331 6.223 -11.352 1.00 93.25 235 ARG A C 1
ATOM 1900 O O . ARG A 1 235 ? 3.408 5.414 -11.308 1.00 93.25 235 ARG A O 1
ATOM 1907 N N . PHE A 1 236 ? 5.617 5.875 -11.318 1.00 93.12 236 PHE A N 1
ATOM 1908 C CA . PHE A 1 236 ? 6.052 4.488 -11.231 1.00 93.12 236 PHE A CA 1
ATOM 1909 C C . PHE A 1 236 ? 5.478 3.803 -9.987 1.00 93.12 236 PHE A C 1
ATOM 1911 O O . PHE A 1 236 ? 4.887 2.737 -10.110 1.00 93.12 236 PHE A O 1
ATOM 1918 N N . LEU A 1 237 ? 5.588 4.421 -8.806 1.00 93.69 237 LEU A N 1
ATOM 1919 C CA . LEU A 1 237 ? 5.101 3.824 -7.558 1.00 93.69 237 LEU A CA 1
ATOM 1920 C C . LEU A 1 237 ? 3.573 3.667 -7.532 1.00 93.69 237 LEU A C 1
ATOM 1922 O O . LEU A 1 237 ? 3.089 2.659 -7.025 1.00 93.69 237 LEU A O 1
ATOM 1926 N N . LEU A 1 238 ? 2.819 4.617 -8.100 1.00 94.12 238 LEU A N 1
ATOM 1927 C CA . LEU A 1 238 ? 1.358 4.514 -8.225 1.00 94.12 238 LEU A CA 1
ATOM 1928 C C . LEU A 1 238 ? 0.956 3.331 -9.108 1.00 94.12 238 LEU A C 1
ATOM 1930 O O . LEU A 1 238 ? 0.132 2.512 -8.703 1.00 94.12 238 LEU A O 1
ATOM 1934 N N . ALA A 1 239 ? 1.561 3.235 -10.296 1.00 95.00 239 ALA A N 1
ATOM 1935 C CA . ALA A 1 239 ? 1.335 2.124 -11.211 1.00 95.00 239 ALA A CA 1
ATOM 1936 C C . ALA A 1 239 ? 1.721 0.790 -10.561 1.00 95.00 239 ALA A C 1
ATOM 1938 O O . ALA A 1 239 ? 0.961 -0.171 -10.634 1.00 95.00 239 ALA A O 1
ATOM 1939 N N . TRP A 1 240 ? 2.869 0.752 -9.881 1.00 96.12 240 TRP A N 1
ATOM 1940 C CA . TRP A 1 240 ? 3.402 -0.440 -9.228 1.00 96.12 240 TRP A CA 1
ATOM 1941 C C . TRP A 1 240 ? 2.504 -0.957 -8.108 1.00 96.12 240 TRP A C 1
ATOM 1943 O O . TRP A 1 240 ? 2.143 -2.129 -8.107 1.00 96.12 240 TRP A O 1
ATOM 1953 N N . GLU A 1 241 ? 2.087 -0.086 -7.187 1.00 96.88 241 GLU A N 1
ATOM 1954 C CA . GLU A 1 241 ? 1.151 -0.444 -6.114 1.00 96.88 241 GLU A CA 1
ATOM 1955 C C . GLU A 1 241 ? -0.187 -0.930 -6.680 1.00 96.88 241 GLU A C 1
ATOM 19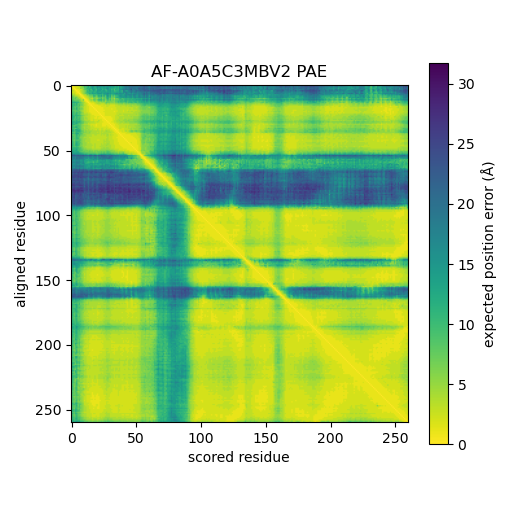57 O O . GLU A 1 241 ? -0.704 -1.954 -6.235 1.00 96.88 241 GLU A O 1
ATOM 1962 N N . ALA A 1 242 ? -0.724 -0.252 -7.701 1.00 96.62 242 ALA A N 1
ATOM 1963 C CA . ALA A 1 242 ? -1.944 -0.698 -8.367 1.00 96.62 242 ALA A CA 1
ATOM 1964 C C . ALA A 1 242 ? -1.776 -2.086 -9.001 1.00 96.62 242 ALA A C 1
ATOM 1966 O O . ALA A 1 242 ? -2.651 -2.938 -8.855 1.00 96.62 242 ALA A O 1
ATOM 1967 N N . GLY A 1 243 ? -0.643 -2.323 -9.666 1.00 96.31 243 GLY A N 1
ATOM 1968 C CA . GLY A 1 243 ? -0.297 -3.611 -10.254 1.00 96.31 243 GLY A CA 1
ATOM 1969 C C . GLY A 1 243 ? -0.237 -4.724 -9.212 1.00 96.31 243 GLY A C 1
ATOM 1970 O O . GLY A 1 243 ? -0.831 -5.774 -9.425 1.00 96.31 243 GLY A O 1
ATOM 1971 N N . LEU A 1 244 ? 0.412 -4.484 -8.069 1.00 96.75 244 LEU A N 1
ATOM 1972 C CA . LEU A 1 244 ? 0.520 -5.451 -6.971 1.00 96.75 244 LEU A CA 1
ATOM 1973 C C . LEU A 1 244 ? -0.837 -5.795 -6.345 1.00 96.75 244 LEU A C 1
ATOM 1975 O O . LEU A 1 244 ? -1.086 -6.959 -6.040 1.00 96.75 244 LEU A O 1
ATOM 1979 N N . LEU A 1 245 ? -1.715 -4.802 -6.180 1.00 97.12 245 LEU A N 1
ATOM 1980 C CA . LEU A 1 245 ? -3.079 -5.004 -5.682 1.00 97.12 245 LEU A CA 1
ATOM 1981 C C . LEU A 1 245 ? -3.930 -5.800 -6.680 1.00 97.12 245 LEU A C 1
ATOM 1983 O O . LEU A 1 245 ? -4.645 -6.716 -6.291 1.00 97.12 245 LEU A O 1
ATOM 1987 N N . MET A 1 246 ? -3.834 -5.487 -7.976 1.00 96.75 246 MET A N 1
ATOM 1988 C CA . MET A 1 246 ? -4.537 -6.229 -9.033 1.00 96.75 246 MET A CA 1
ATOM 1989 C C . MET A 1 246 ? -3.966 -7.634 -9.243 1.00 96.75 246 MET A C 1
ATOM 1991 O O . MET A 1 246 ? -4.693 -8.527 -9.673 1.00 96.75 246 MET A O 1
ATOM 1995 N N . ALA A 1 247 ? -2.673 -7.826 -8.967 1.00 95.81 247 ALA A N 1
ATOM 1996 C CA . ALA A 1 247 ? -1.992 -9.115 -9.000 1.00 95.81 247 ALA A CA 1
ATOM 1997 C C . ALA A 1 247 ? -2.278 -9.981 -7.763 1.00 95.81 247 ALA A C 1
ATOM 1999 O O . ALA A 1 247 ? -1.935 -11.160 -7.796 1.00 95.81 247 ALA A O 1
ATOM 2000 N N . GLU A 1 248 ? -2.922 -9.419 -6.731 1.00 95.75 248 GLU A N 1
ATOM 2001 C CA . GLU A 1 248 ? -3.200 -10.045 -5.428 1.00 95.75 248 GLU A CA 1
ATOM 2002 C C . GLU A 1 248 ? -1.938 -10.380 -4.615 1.00 95.75 248 GLU A C 1
ATOM 2004 O O . GLU A 1 248 ? -1.942 -11.261 -3.760 1.00 95.75 248 GLU A O 1
ATOM 2009 N N . PHE A 1 249 ? -0.839 -9.661 -4.853 1.00 95.62 249 PHE A N 1
ATOM 2010 C CA . PHE A 1 249 ? 0.354 -9.738 -4.000 1.00 95.62 249 PHE A CA 1
ATOM 2011 C C . PHE A 1 249 ? 0.247 -8.820 -2.782 1.00 95.62 249 PHE A C 1
ATOM 2013 O O . PHE A 1 249 ? 0.779 -9.122 -1.712 1.00 95.62 249 PHE A O 1
ATOM 2020 N N . LEU A 1 250 ? -0.484 -7.717 -2.936 1.00 97.19 250 LEU A N 1
ATOM 2021 C CA . LEU A 1 250 ? -0.928 -6.870 -1.840 1.00 97.19 250 LEU A CA 1
ATOM 2022 C C . LEU A 1 250 ? -2.446 -6.958 -1.712 1.00 97.19 250 LEU A C 1
ATOM 2024 O O . LEU A 1 250 ? -3.157 -7.044 -2.711 1.00 97.19 250 LEU A O 1
ATOM 2028 N N . ILE A 1 251 ? -2.931 -6.850 -0.480 1.00 97.69 251 ILE A N 1
ATOM 2029 C CA . ILE A 1 251 ? -4.343 -6.686 -0.159 1.00 97.69 251 ILE A CA 1
ATOM 2030 C C . ILE A 1 251 ? -4.519 -5.370 0.585 1.00 97.69 251 ILE A C 1
ATOM 2032 O O . ILE A 1 251 ? -3.814 -5.104 1.557 1.00 97.69 251 ILE A O 1
ATOM 2036 N N . ARG A 1 252 ? -5.496 -4.564 0.180 1.00 97.69 252 ARG A N 1
ATOM 2037 C CA . ARG A 1 252 ? -5.971 -3.418 0.956 1.00 97.69 252 ARG A CA 1
ATOM 2038 C C . ARG A 1 252 ? -7.213 -3.818 1.740 1.00 97.69 252 ARG A C 1
ATOM 2040 O O . ARG A 1 252 ? -8.208 -4.228 1.146 1.00 97.69 252 ARG A O 1
ATOM 2047 N N . TRP A 1 253 ? -7.172 -3.647 3.053 1.00 98.00 253 TRP A N 1
ATOM 2048 C CA . TRP A 1 253 ? -8.301 -3.873 3.945 1.00 98.00 253 TRP A CA 1
ATOM 2049 C C . TRP A 1 253 ? -8.957 -2.562 4.347 1.00 98.00 253 TRP A C 1
ATOM 2051 O O . TRP A 1 253 ? -8.287 -1.546 4.552 1.00 98.00 253 TRP A O 1
ATOM 2061 N N . HIS A 1 254 ? -10.274 -2.630 4.477 1.00 97.56 254 HIS A N 1
ATOM 2062 C CA . HIS A 1 254 ? -11.140 -1.574 4.957 1.00 97.56 254 HIS A CA 1
ATOM 2063 C C . HIS A 1 254 ? -11.971 -2.140 6.114 1.00 97.56 254 HIS A C 1
ATOM 2065 O O . HIS A 1 254 ? -12.812 -3.014 5.911 1.00 97.56 254 HIS A O 1
ATOM 2071 N N . VAL A 1 255 ? -11.691 -1.697 7.340 1.00 97.62 255 VAL A N 1
ATOM 2072 C CA . VAL A 1 255 ? -12.368 -2.173 8.553 1.00 97.62 255 VAL A CA 1
ATOM 2073 C C . VAL A 1 255 ? -13.180 -1.035 9.150 1.00 97.62 255 VAL A C 1
ATOM 2075 O O . VAL A 1 255 ? -12.620 -0.018 9.559 1.00 97.62 255 VAL A O 1
ATOM 2078 N N . VAL A 1 256 ? -14.498 -1.202 9.213 1.00 96.75 256 VAL A N 1
ATOM 2079 C CA . VAL A 1 256 ? -15.406 -0.222 9.813 1.00 96.75 256 VAL A CA 1
ATOM 2080 C C . VAL A 1 256 ? -15.678 -0.626 11.253 1.00 96.75 256 VAL A C 1
ATOM 2082 O O . VAL A 1 256 ? -16.140 -1.733 11.524 1.00 96.75 256 VAL A O 1
ATOM 2085 N N . ILE A 1 257 ? -15.400 0.281 12.181 1.00 97.00 257 ILE A N 1
ATOM 2086 C CA . ILE A 1 257 ? -15.560 0.095 13.621 1.00 97.00 257 ILE A CA 1
ATOM 2087 C C . ILE A 1 257 ? -16.564 1.126 14.116 1.00 97.00 257 ILE A C 1
ATOM 2089 O O . ILE A 1 257 ? -16.441 2.308 13.803 1.00 97.00 257 ILE A O 1
ATOM 2093 N N . GLN A 1 258 ? -17.523 0.706 14.928 1.00 96.12 258 GLN A N 1
ATOM 2094 C CA . GLN A 1 258 ? -18.457 1.601 15.595 1.00 96.12 258 GLN A CA 1
ATOM 2095 C C . GLN A 1 258 ? -18.124 1.696 17.083 1.00 96.12 258 GLN A C 1
ATOM 2097 O O . GLN A 1 258 ? -17.969 0.675 17.765 1.00 96.12 258 GLN A O 1
ATOM 2102 N N . LYS A 1 259 ? -18.024 2.931 17.586 1.00 95.50 259 LYS A N 1
ATOM 2103 C CA . LYS A 1 259 ? -17.924 3.204 19.020 1.00 95.50 259 LYS A CA 1
ATOM 2104 C C . LYS A 1 259 ? -19.314 3.080 19.645 1.00 95.50 259 LYS A C 1
ATOM 2106 O O . LYS A 1 259 ? -20.244 3.728 19.165 1.00 95.50 259 LYS A O 1
ATOM 2111 N N . GLN A 1 260 ? -19.443 2.255 20.681 1.00 94.00 260 GLN A N 1
ATOM 2112 C CA . GLN A 1 260 ? -20.673 2.124 21.469 1.00 94.00 260 GLN A CA 1
ATOM 2113 C C . GLN A 1 260 ? -20.807 3.246 22.493 1.00 94.00 260 GLN A C 1
ATOM 2115 O O . GLN A 1 260 ? -19.761 3.711 23.010 1.00 94.00 260 GLN A O 1
#

Organism: NCBI:txid68775